Protein AF-A0A7H4PMD2-F1 (afdb_monomer)

Secondary structure (DSSP, 8-state):
-PPPP---HHHHHHHHHHHHHHHHTT-------S-HHHHTTSSEEEEEETTEEEEEEE-S---------PPP----TT--HHHHHHHHHHHHHHHHHH-HHHHHHHHHHHHHHHHHHHHHHHHHHHHHHHHHHHHHHT-TT---------SSPPPGGGS----HHHHHHHTTSTT------SSSSSS-------

Mean predicted aligned error: 18.06 Å

Radius of gyration: 48.96 Å; Cα contacts (8 Å, |Δi|>4): 52; chains: 1; bounding box: 88×55×132 Å

pLDDT: mean 75.94, std 18.26, range [35.25, 98.19]

Foldseek 3Di:
DDDDDPDDPVNVVVVLVVQVVCVVVQDDDDDDDPDPVSQLVDQWHFDDDPNDTPDIDGHDDPPPPPRPPPDDPPPVVPPPPVNVVVVVVVVVVVVLVVVVVVNVVVVVVVVVVVVVVVVVVCVVVVVVVVVVVVVVVVPPDPPDDDDDPDPDDDDPVCPCDDDPVVVVVVVVDPPDPDDDDDDPPDPDDDDDDD

Structure (mmCIF, N/CA/C/O backbone):
data_AF-A0A7H4PMD2-F1
#
_entry.id   AF-A0A7H4PMD2-F1
#
loop_
_atom_site.group_PDB
_atom_site.id
_atom_site.type_symbol
_atom_site.label_atom_id
_atom_site.label_alt_id
_atom_site.label_comp_id
_atom_site.label_asym_id
_atom_site.label_entity_id
_atom_site.label_seq_id
_atom_site.pdbx_PDB_ins_code
_atom_site.Cartn_x
_atom_site.Cartn_y
_atom_site.Cartn_z
_atom_site.occupancy
_atom_site.B_iso_or_equiv
_atom_site.auth_seq_id
_atom_site.auth_comp_id
_atom_site.auth_asym_id
_atom_site.auth_atom_id
_atom_site.pdbx_PDB_model_num
ATOM 1 N N . MET A 1 1 ? 27.202 9.406 -9.461 1.00 35.56 1 MET A N 1
ATOM 2 C CA . MET A 1 1 ? 27.760 8.088 -9.090 1.00 35.56 1 MET A CA 1
ATOM 3 C C . MET A 1 1 ? 26.698 7.042 -9.424 1.00 35.56 1 MET A C 1
ATOM 5 O O . MET A 1 1 ? 25.693 6.991 -8.730 1.00 35.56 1 MET A O 1
ATOM 9 N N . ASN A 1 2 ? 26.829 6.332 -10.547 1.00 35.25 2 ASN A N 1
ATOM 10 C CA . ASN A 1 2 ? 25.869 5.308 -10.997 1.00 35.25 2 ASN A CA 1
ATOM 11 C C . ASN A 1 2 ? 26.218 3.963 -10.316 1.00 35.25 2 ASN A C 1
ATOM 13 O O . ASN A 1 2 ? 27.412 3.732 -10.100 1.00 35.25 2 ASN A O 1
ATOM 17 N N . PRO A 1 3 ? 25.265 3.082 -9.954 1.00 41.28 3 PRO A N 1
ATOM 18 C CA . PRO A 1 3 ? 25.609 1.802 -9.349 1.00 41.28 3 PRO A CA 1
ATOM 19 C C . PRO A 1 3 ? 26.220 0.884 -10.428 1.00 41.28 3 PRO A C 1
ATOM 21 O O . PRO A 1 3 ? 25.643 0.765 -11.511 1.00 41.28 3 PRO A O 1
ATOM 24 N N . PRO A 1 4 ? 27.387 0.263 -10.181 1.00 44.56 4 PRO A N 1
ATOM 25 C CA . PRO A 1 4 ? 28.037 -0.604 -11.155 1.00 44.56 4 PRO A CA 1
ATOM 26 C C . PRO A 1 4 ? 27.200 -1.859 -11.425 1.00 44.56 4 PRO A C 1
ATOM 28 O O . PRO A 1 4 ? 26.502 -2.375 -10.548 1.00 44.56 4 PRO A O 1
ATOM 31 N N . GLY A 1 5 ? 27.279 -2.308 -12.679 1.00 52.84 5 GLY A N 1
ATOM 32 C CA . GLY A 1 5 ? 26.562 -3.442 -13.243 1.00 52.84 5 GLY A CA 1
ATOM 33 C C . GLY A 1 5 ? 26.613 -4.697 -12.373 1.00 52.84 5 GLY A C 1
ATOM 34 O O . GLY A 1 5 ? 27.660 -5.111 -11.885 1.00 52.84 5 GLY A O 1
ATOM 35 N N . ARG A 1 6 ? 25.435 -5.301 -12.194 1.00 53.94 6 ARG A N 1
ATOM 36 C CA . ARG A 1 6 ? 25.208 -6.533 -11.425 1.00 53.94 6 ARG A CA 1
ATOM 37 C C . ARG A 1 6 ? 25.043 -7.784 -12.294 1.00 53.94 6 ARG A C 1
ATOM 39 O O . ARG A 1 6 ? 24.651 -8.817 -11.764 1.00 53.94 6 ARG A O 1
ATOM 46 N N . LEU A 1 7 ? 25.305 -7.703 -13.596 1.00 58.31 7 LEU A N 1
ATOM 47 C CA . LEU A 1 7 ? 25.292 -8.869 -14.477 1.00 58.31 7 LEU A CA 1
ATOM 48 C C . LEU A 1 7 ? 26.723 -9.168 -14.917 1.00 58.31 7 LEU A C 1
ATOM 50 O O . LEU A 1 7 ? 27.376 -8.344 -15.551 1.00 58.31 7 LEU A O 1
ATOM 54 N N . ASP A 1 8 ? 27.209 -10.341 -14.532 1.00 69.44 8 ASP A N 1
ATOM 55 C CA . ASP A 1 8 ? 28.406 -10.955 -15.086 1.00 69.44 8 ASP A CA 1
ATOM 56 C C . ASP A 1 8 ? 28.188 -11.281 -16.574 1.00 69.44 8 ASP A C 1
ATOM 58 O O . ASP A 1 8 ? 27.066 -11.522 -17.024 1.00 69.44 8 ASP A O 1
ATOM 62 N N . SER A 1 9 ? 29.265 -11.292 -17.365 1.00 73.06 9 SER A N 1
ATOM 63 C CA . SER A 1 9 ? 29.198 -11.469 -18.826 1.00 73.06 9 SER A CA 1
ATOM 64 C C . SER A 1 9 ? 28.620 -12.821 -19.267 1.00 73.06 9 SER A C 1
ATOM 66 O O . SER A 1 9 ? 28.254 -12.980 -20.433 1.00 73.06 9 SER A O 1
ATOM 68 N N . VAL A 1 10 ? 28.534 -13.793 -18.354 1.00 75.62 10 VAL A N 1
ATOM 69 C CA . VAL A 1 10 ? 27.897 -15.097 -18.574 1.00 75.62 10 VAL A CA 1
ATOM 70 C C . VAL A 1 10 ? 26.384 -14.990 -18.376 1.00 75.62 10 VAL A C 1
ATOM 72 O O . VAL A 1 10 ? 25.640 -15.330 -19.296 1.00 75.62 10 VAL A O 1
ATOM 75 N N . SER A 1 11 ? 25.914 -14.436 -17.252 1.00 79.44 11 SER A N 1
ATOM 76 C CA . SER A 1 11 ? 24.476 -14.180 -17.054 1.00 79.44 11 SER A CA 1
ATOM 77 C C . SER A 1 11 ? 23.902 -13.189 -18.073 1.00 79.44 11 SER A C 1
ATOM 79 O O . SER A 1 11 ? 22.747 -13.325 -18.474 1.00 79.44 11 SER A O 1
ATOM 81 N N . GLY A 1 12 ? 24.700 -12.218 -18.534 1.00 82.56 12 GLY A N 1
ATOM 82 C CA . GLY A 1 12 ? 24.303 -11.273 -19.583 1.00 82.56 12 GLY A CA 1
ATOM 83 C C . GLY A 1 12 ? 24.026 -11.949 -20.929 1.00 82.56 12 GLY A C 1
ATOM 84 O O . GLY A 1 12 ? 23.026 -11.638 -21.571 1.00 82.56 12 GLY A O 1
ATOM 85 N N . ARG A 1 13 ? 24.854 -12.927 -21.324 1.00 84.56 13 ARG A N 1
ATOM 86 C CA . ARG A 1 13 ? 24.631 -13.726 -22.542 1.00 84.56 13 ARG A CA 1
ATOM 87 C C . ARG A 1 13 ? 23.363 -14.568 -22.443 1.00 84.56 13 ARG A C 1
ATOM 89 O O . ARG A 1 13 ? 22.523 -14.488 -23.328 1.00 84.56 13 ARG A O 1
ATOM 96 N N . ALA A 1 14 ? 23.174 -15.270 -21.324 1.00 85.94 14 ALA A N 1
ATOM 97 C CA . ALA A 1 14 ? 21.967 -16.067 -21.101 1.00 85.94 14 ALA A CA 1
ATOM 98 C C . ALA A 1 14 ? 20.683 -15.214 -21.139 1.00 85.94 14 ALA A C 1
ATOM 100 O O . ALA A 1 14 ? 19.660 -15.649 -21.663 1.00 85.94 14 ALA A O 1
ATOM 101 N N . LEU A 1 15 ? 20.731 -13.982 -20.615 1.00 88.69 15 LEU A N 1
ATOM 102 C CA . LEU A 1 15 ? 19.622 -13.036 -20.728 1.00 88.69 15 LEU A CA 1
ATOM 103 C C . LEU A 1 15 ? 19.360 -12.647 -22.190 1.00 88.69 15 LEU A C 1
ATOM 105 O O . LEU A 1 15 ? 18.206 -12.662 -22.614 1.00 88.69 15 LEU A O 1
ATOM 109 N N . MET A 1 16 ? 20.404 -12.317 -22.957 1.00 89.94 16 MET A N 1
ATOM 110 C CA . MET A 1 16 ? 20.259 -11.955 -24.372 1.00 89.94 16 MET A CA 1
ATOM 111 C C . MET A 1 16 ? 19.672 -13.098 -25.203 1.00 89.94 16 MET A C 1
ATOM 113 O O . MET A 1 16 ? 18.786 -12.844 -26.018 1.00 89.94 16 MET A O 1
ATOM 117 N N . ASP A 1 17 ? 20.063 -14.346 -24.936 1.00 90.88 17 ASP A N 1
ATOM 118 C CA . ASP A 1 17 ? 19.495 -15.526 -25.599 1.00 90.88 17 ASP A CA 1
ATOM 119 C C . ASP A 1 17 ? 17.977 -15.632 -25.365 1.00 90.88 17 ASP A C 1
ATOM 121 O O . ASP A 1 17 ? 17.202 -15.816 -26.307 1.00 90.88 17 ASP A O 1
ATOM 125 N N . VAL A 1 18 ? 17.525 -15.435 -24.120 1.00 91.88 18 VAL A N 1
ATOM 126 C CA . VAL A 1 18 ? 16.091 -15.433 -23.776 1.00 91.88 18 VAL A CA 1
ATOM 127 C C . VAL A 1 18 ? 15.352 -14.286 -24.473 1.00 91.88 18 VAL A C 1
ATOM 129 O O . VAL A 1 18 ? 14.237 -14.476 -24.959 1.00 91.88 18 VAL A O 1
ATOM 132 N N . LEU A 1 19 ? 15.954 -13.097 -24.551 1.00 91.88 19 LEU A N 1
ATOM 133 C CA . LEU A 1 19 ? 15.341 -11.937 -25.206 1.00 91.88 19 LEU A CA 1
ATOM 134 C C . LEU A 1 19 ? 15.236 -12.120 -26.726 1.00 91.88 19 LEU A C 1
ATOM 136 O O . LEU A 1 19 ? 14.219 -11.741 -27.314 1.00 91.88 19 LEU A O 1
ATOM 140 N N . HIS A 1 20 ? 16.237 -12.739 -27.353 1.00 90.56 20 HIS A N 1
ATOM 141 C CA . HIS A 1 20 ? 16.176 -13.119 -28.762 1.00 90.56 20 HIS A CA 1
ATOM 142 C C . HIS A 1 20 ? 15.090 -14.161 -29.023 1.00 90.56 20 HIS A C 1
ATOM 144 O O . HIS A 1 20 ? 14.341 -14.011 -29.990 1.00 90.56 20 HIS A O 1
ATOM 150 N N . GLN A 1 21 ? 14.946 -15.156 -28.141 1.00 89.69 21 GLN A N 1
ATOM 151 C CA . GLN A 1 21 ?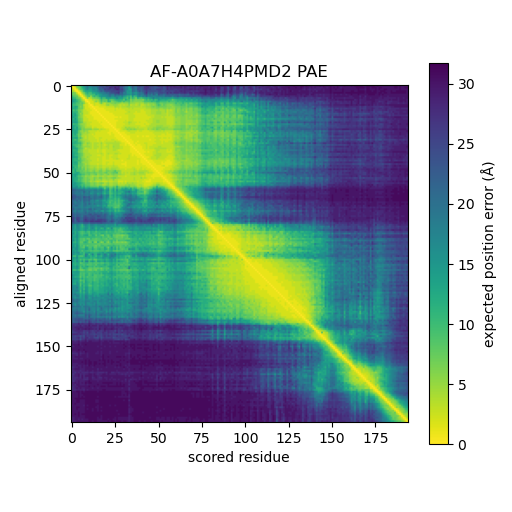 13.873 -16.143 -28.246 1.00 89.69 21 GLN A CA 1
ATOM 152 C C . GLN A 1 21 ? 12.491 -15.488 -28.124 1.00 89.69 21 GLN A C 1
ATOM 154 O O . GLN A 1 21 ? 11.644 -15.700 -28.988 1.00 89.69 21 GLN A O 1
ATOM 159 N N . LEU A 1 22 ? 12.275 -14.620 -27.126 1.00 89.44 22 LEU A N 1
ATOM 160 C CA . LEU A 1 22 ? 11.008 -13.889 -26.990 1.00 89.44 22 LEU A CA 1
ATOM 161 C C . LEU A 1 22 ? 10.688 -13.058 -28.238 1.00 89.44 22 LEU A C 1
ATOM 163 O O . LEU A 1 22 ? 9.535 -12.996 -28.668 1.00 89.44 22 LEU A O 1
ATOM 167 N N . ASN A 1 23 ? 11.697 -12.402 -28.815 1.00 88.31 23 ASN A N 1
ATOM 168 C CA . ASN A 1 23 ? 11.505 -11.629 -30.033 1.00 88.31 23 ASN A CA 1
ATOM 169 C C . ASN A 1 23 ? 11.147 -12.517 -31.234 1.00 88.31 23 ASN A C 1
ATOM 171 O O . ASN A 1 23 ? 10.261 -12.151 -32.008 1.00 88.31 23 ASN A O 1
ATOM 175 N N . ALA A 1 24 ? 11.781 -13.686 -31.356 1.00 85.94 24 ALA A N 1
ATOM 176 C CA . ALA A 1 24 ? 11.462 -14.680 -32.378 1.00 85.94 24 ALA A CA 1
ATOM 177 C C . ALA A 1 24 ? 10.036 -15.243 -32.226 1.00 85.94 24 ALA A C 1
ATOM 179 O O . ALA A 1 24 ? 9.364 -15.475 -33.232 1.00 85.94 24 ALA A O 1
ATOM 180 N N . ASP A 1 25 ? 9.547 -15.365 -30.989 1.00 85.88 25 ASP A N 1
ATOM 181 C CA . ASP A 1 25 ? 8.178 -15.789 -30.663 1.00 85.88 25 ASP A CA 1
ATOM 182 C C . ASP A 1 25 ? 7.123 -14.686 -30.926 1.00 85.88 25 ASP A C 1
ATOM 184 O O . ASP A 1 25 ? 5.924 -14.899 -30.740 1.00 85.88 25 ASP A O 1
ATOM 188 N N . GLY A 1 26 ? 7.546 -13.505 -31.395 1.00 82.06 26 GLY A N 1
ATOM 189 C CA . GLY A 1 26 ? 6.664 -12.403 -31.789 1.00 82.06 26 GLY A CA 1
ATOM 190 C C . GLY A 1 26 ? 6.427 -11.346 -30.707 1.00 82.06 26 GLY A C 1
ATOM 191 O O . GLY A 1 26 ? 5.589 -10.461 -30.900 1.00 82.06 26 GLY A O 1
ATOM 192 N N . HIS A 1 27 ? 7.156 -11.385 -29.586 1.00 84.38 27 HIS A N 1
ATOM 193 C CA . HIS A 1 27 ? 7.112 -10.317 -28.589 1.00 84.38 27 HIS A CA 1
ATOM 194 C C . HIS A 1 27 ? 7.966 -9.112 -29.013 1.00 84.38 27 HIS A C 1
ATOM 196 O O . HIS A 1 27 ? 9.107 -9.233 -29.468 1.00 84.38 27 HIS A O 1
ATOM 202 N N . THR A 1 28 ? 7.440 -7.907 -28.799 1.00 88.19 28 THR A N 1
ATOM 203 C CA . THR A 1 28 ? 8.225 -6.677 -28.948 1.00 88.19 28 THR A CA 1
ATOM 204 C C . THR A 1 28 ? 9.097 -6.487 -27.715 1.00 88.19 28 THR A C 1
ATOM 206 O O . THR A 1 28 ? 8.587 -6.256 -26.620 1.00 88.19 28 THR A O 1
ATOM 209 N N . VAL A 1 29 ? 10.413 -6.550 -27.898 1.00 90.62 29 VAL A N 1
ATOM 210 C CA . VAL A 1 29 ? 11.399 -6.338 -26.835 1.00 90.62 29 VAL A CA 1
ATOM 211 C C . VAL A 1 29 ? 12.064 -4.980 -27.045 1.00 90.62 29 VAL A C 1
ATOM 213 O O . VAL A 1 29 ? 12.559 -4.688 -28.132 1.00 90.62 29 VAL A O 1
ATOM 216 N N . ILE A 1 30 ? 12.071 -4.141 -26.008 1.00 93.12 30 ILE A N 1
ATOM 217 C CA . ILE A 1 30 ? 12.779 -2.856 -25.989 1.00 93.12 30 ILE A CA 1
ATOM 218 C C . ILE A 1 30 ? 13.770 -2.907 -24.832 1.00 93.12 30 ILE A C 1
ATOM 220 O O . ILE A 1 30 ? 13.378 -3.133 -23.689 1.00 93.12 30 ILE A O 1
ATOM 224 N N . ILE A 1 31 ? 15.048 -2.701 -25.134 1.00 91.62 31 ILE A N 1
ATOM 225 C CA . ILE A 1 31 ? 16.136 -2.752 -24.158 1.00 91.62 31 ILE A CA 1
ATOM 226 C C . ILE A 1 31 ? 16.771 -1.368 -24.104 1.00 91.62 31 ILE A C 1
ATOM 228 O O . ILE A 1 31 ? 17.155 -0.819 -25.134 1.00 91.62 31 ILE A O 1
ATOM 232 N N . VAL A 1 32 ? 16.892 -0.810 -22.901 1.00 92.31 32 VAL A N 1
ATOM 233 C CA . VAL A 1 32 ? 17.663 0.413 -22.663 1.00 92.31 32 VAL A CA 1
ATOM 234 C C . VAL A 1 32 ? 19.023 -0.005 -22.133 1.00 92.31 32 VAL A C 1
ATOM 236 O O . VAL A 1 32 ? 19.121 -0.588 -21.054 1.00 92.31 32 VAL A O 1
ATOM 239 N N . THR A 1 33 ? 20.072 0.275 -22.897 1.00 89.56 33 THR A N 1
ATOM 240 C CA . THR A 1 33 ? 21.447 -0.039 -22.515 1.00 89.56 33 THR A CA 1
ATOM 241 C C . THR A 1 33 ? 22.369 1.126 -22.842 1.00 89.56 33 THR A C 1
ATOM 243 O O . THR A 1 33 ? 22.124 1.881 -23.780 1.00 89.56 33 THR A O 1
ATOM 246 N N . HIS A 1 34 ? 23.427 1.266 -22.048 1.00 90.12 34 HIS A N 1
ATOM 247 C CA . HIS A 1 34 ? 24.554 2.150 -22.343 1.00 90.12 34 HIS A CA 1
ATOM 248 C C . HIS A 1 34 ? 25.742 1.379 -22.947 1.00 90.12 34 HIS A C 1
ATOM 250 O O . HIS A 1 34 ? 26.739 1.989 -23.324 1.00 90.12 34 HIS A O 1
ATOM 256 N N . ASP A 1 35 ? 25.645 0.048 -23.035 1.00 88.31 35 ASP A N 1
ATOM 257 C CA . ASP A 1 35 ? 26.663 -0.823 -23.614 1.00 88.31 35 ASP A CA 1
ATOM 258 C C . ASP A 1 35 ? 26.440 -0.985 -25.124 1.00 88.31 35 ASP A C 1
ATOM 260 O O . ASP A 1 35 ? 25.381 -1.440 -25.575 1.00 88.31 35 ASP A O 1
ATOM 264 N N . ARG A 1 36 ? 27.462 -0.622 -25.905 1.00 86.62 36 ARG A N 1
ATOM 265 C CA . ARG A 1 36 ? 27.437 -0.720 -27.366 1.00 86.62 36 ARG A CA 1
ATOM 266 C C . ARG A 1 36 ? 27.416 -2.170 -27.848 1.00 86.62 36 ARG A C 1
ATOM 268 O O . ARG A 1 36 ? 26.760 -2.427 -28.854 1.00 86.62 36 ARG A O 1
ATOM 275 N N . GLU A 1 37 ? 28.066 -3.105 -27.154 1.00 86.62 37 GLU A N 1
ATOM 276 C CA . GLU A 1 37 ? 28.108 -4.520 -27.562 1.00 86.62 37 GLU A CA 1
ATOM 277 C C . GLU A 1 37 ? 26.728 -5.179 -27.454 1.00 86.62 37 GLU A C 1
ATOM 279 O O . GLU A 1 37 ? 26.335 -5.981 -28.303 1.00 86.62 37 GLU A O 1
ATOM 284 N N . VAL A 1 38 ? 25.952 -4.796 -26.437 1.00 87.25 38 VAL A N 1
ATOM 285 C CA . VAL A 1 38 ? 24.560 -5.239 -26.271 1.00 87.25 38 VAL A CA 1
ATOM 286 C C . VAL A 1 38 ? 23.656 -4.581 -27.312 1.00 87.25 38 VAL A C 1
ATOM 288 O O . VAL A 1 38 ? 22.830 -5.253 -27.926 1.00 87.25 38 VAL A O 1
ATOM 291 N N . ALA 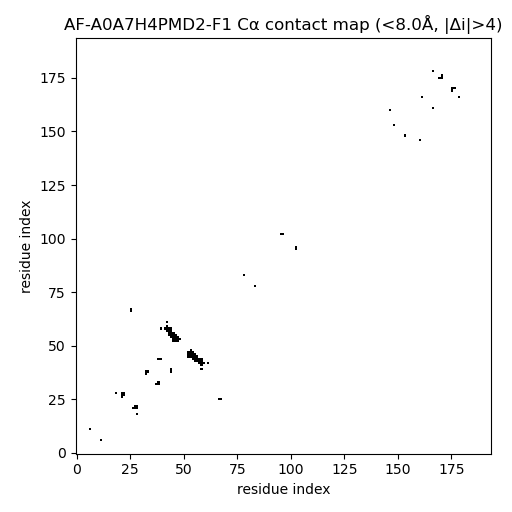A 1 39 ? 23.821 -3.275 -27.550 1.00 89.50 39 ALA A N 1
ATOM 292 C CA . ALA A 1 39 ? 23.014 -2.550 -28.531 1.00 89.50 39 ALA A CA 1
ATOM 293 C C . ALA A 1 39 ? 23.181 -3.114 -29.952 1.00 89.50 39 ALA A C 1
ATOM 295 O O . ALA A 1 39 ? 22.200 -3.228 -30.684 1.00 89.50 39 ALA A O 1
ATOM 296 N N . GLN A 1 40 ? 24.398 -3.516 -30.326 1.00 89.19 40 GLN A N 1
ATOM 297 C CA . GLN A 1 40 ? 24.706 -4.075 -31.647 1.00 89.19 40 GLN A CA 1
ATOM 298 C C . GLN A 1 40 ? 24.016 -5.413 -31.941 1.00 89.19 40 GLN A C 1
ATOM 300 O O . GLN A 1 40 ? 23.856 -5.766 -33.106 1.00 89.19 40 GLN A O 1
ATOM 305 N N . GLN A 1 41 ? 23.579 -6.145 -30.915 1.00 88.25 41 GLN A N 1
ATOM 306 C CA . GLN A 1 41 ? 22.820 -7.387 -31.089 1.00 88.25 41 GLN A CA 1
ATOM 307 C C . GLN A 1 41 ? 21.346 -7.124 -31.453 1.00 88.25 41 GLN A C 1
ATOM 309 O O . GLN A 1 41 ? 20.655 -8.022 -31.931 1.00 88.25 41 GLN A O 1
ATOM 314 N N . ALA A 1 42 ? 20.836 -5.904 -31.248 1.00 90.25 42 ALA A N 1
ATOM 315 C CA . ALA A 1 42 ? 19.443 -5.562 -31.516 1.00 90.25 42 ALA A CA 1
ATOM 316 C C . ALA A 1 42 ? 19.177 -5.265 -33.002 1.00 90.25 42 ALA A C 1
ATOM 318 O O . ALA A 1 42 ? 19.993 -4.676 -33.705 1.00 90.25 42 ALA A O 1
ATOM 319 N N . GLN A 1 43 ? 17.959 -5.571 -33.462 1.00 89.75 43 GLN A N 1
ATOM 320 C CA . GLN A 1 43 ? 17.541 -5.300 -34.845 1.00 89.75 43 GLN A CA 1
ATOM 321 C C . GLN A 1 43 ? 17.294 -3.808 -35.143 1.00 89.75 43 GLN A C 1
ATOM 323 O O . GLN A 1 43 ? 17.165 -3.399 -36.297 1.00 89.75 43 GLN A O 1
ATOM 328 N N . ARG A 1 44 ? 17.163 -2.969 -34.111 1.00 91.56 44 ARG A N 1
ATOM 329 C CA . ARG A 1 44 ? 17.013 -1.513 -34.228 1.00 91.56 44 ARG A CA 1
ATOM 330 C C . ARG A 1 44 ? 17.660 -0.844 -33.028 1.00 91.56 44 ARG A C 1
ATOM 332 O O . ARG A 1 44 ? 17.393 -1.233 -31.896 1.00 91.56 44 ARG A O 1
ATOM 339 N N . ILE A 1 45 ? 18.465 0.174 -33.292 1.00 94.31 45 ILE A N 1
ATOM 340 C CA . ILE A 1 45 ? 19.188 0.965 -32.306 1.00 94.31 45 ILE A CA 1
ATOM 341 C C . ILE A 1 45 ? 18.704 2.403 -32.436 1.00 94.31 45 ILE A C 1
ATOM 343 O O . ILE A 1 45 ? 18.873 3.029 -33.482 1.00 94.31 45 ILE A O 1
ATOM 347 N N . VAL A 1 46 ? 18.100 2.905 -31.362 1.00 94.25 46 VAL A N 1
ATOM 348 C CA . VAL A 1 46 ? 17.670 4.298 -31.236 1.00 94.25 46 VAL A CA 1
ATOM 349 C C . VAL A 1 46 ? 18.566 4.960 -30.199 1.00 94.25 46 VAL A C 1
ATOM 351 O O . VAL A 1 46 ? 18.588 4.537 -29.044 1.00 94.25 46 VAL A O 1
ATOM 354 N N . GLU A 1 47 ? 19.317 5.974 -30.612 1.00 94.19 47 GLU A N 1
ATOM 355 C CA . GLU A 1 47 ? 20.188 6.755 -29.740 1.00 94.19 47 GLU A CA 1
ATOM 356 C C . GLU A 1 47 ? 19.456 8.019 -29.292 1.00 94.19 47 GLU A C 1
ATOM 358 O O . GLU A 1 47 ? 18.862 8.738 -30.101 1.00 94.19 47 GLU A O 1
ATOM 363 N N . ILE A 1 48 ? 19.485 8.278 -27.986 1.00 93.88 48 ILE A N 1
ATOM 364 C CA . ILE A 1 48 ? 18.793 9.401 -27.357 1.00 93.88 48 ILE A CA 1
ATOM 365 C C . ILE A 1 48 ? 19.824 10.239 -26.602 1.00 93.88 48 ILE A C 1
ATOM 367 O O . ILE A 1 48 ? 20.552 9.704 -25.767 1.00 93.88 48 ILE A O 1
ATOM 371 N N . SER A 1 49 ? 19.844 11.548 -26.860 1.00 93.62 49 SER A N 1
ATOM 372 C CA . SER A 1 49 ? 20.642 12.539 -26.126 1.00 93.62 49 SER A CA 1
ATOM 373 C C . SER A 1 49 ? 19.773 13.740 -25.782 1.00 93.62 49 SER A C 1
ATOM 375 O O . SER A 1 49 ? 18.981 14.185 -26.609 1.00 93.62 49 SER A O 1
ATOM 377 N N . ASP A 1 50 ? 19.890 14.251 -24.556 1.00 94.19 50 ASP A N 1
ATOM 378 C CA . ASP A 1 50 ? 19.177 15.452 -24.088 1.00 94.19 50 ASP A CA 1
ATOM 379 C C . ASP A 1 50 ? 17.652 15.419 -24.324 1.00 94.19 50 ASP A C 1
ATOM 381 O O . ASP A 1 50 ? 17.014 16.422 -24.640 1.00 94.19 50 ASP A O 1
ATOM 385 N N . GLY A 1 51 ? 17.052 14.230 -24.188 1.00 93.38 51 GLY A N 1
ATOM 386 C CA . GLY A 1 51 ? 15.618 14.012 -24.406 1.00 93.38 51 GLY A CA 1
ATOM 387 C C . GLY A 1 51 ? 15.186 13.999 -25.877 1.00 93.38 51 GLY A C 1
ATOM 388 O O . GLY A 1 51 ? 13.992 13.881 -26.148 1.00 93.38 51 GLY A O 1
ATOM 389 N N . GLN A 1 52 ? 16.126 14.086 -26.821 1.00 94.50 52 GLN A N 1
ATOM 390 C CA . GLN A 1 52 ? 15.876 14.011 -28.259 1.00 94.50 52 GLN A CA 1
ATOM 391 C C . GLN A 1 52 ? 16.462 12.728 -28.853 1.00 94.50 52 GLN A C 1
ATOM 393 O O . GLN A 1 52 ? 17.511 12.244 -28.429 1.00 94.50 52 GLN A O 1
ATOM 398 N N . VAL A 1 53 ? 15.783 12.172 -29.856 1.00 95.50 53 VAL A N 1
ATOM 399 C CA . VAL A 1 53 ? 16.321 11.060 -30.648 1.00 95.50 53 VAL A CA 1
ATOM 400 C C . VAL A 1 53 ? 17.353 11.632 -31.611 1.00 95.50 53 VAL A C 1
ATOM 402 O O . VAL A 1 53 ? 17.001 12.400 -32.505 1.00 95.50 53 VAL A O 1
ATOM 405 N N . VAL A 1 54 ? 18.617 11.267 -31.418 1.00 96.38 54 VAL A N 1
ATOM 406 C CA . VAL A 1 54 ? 19.737 11.753 -32.238 1.00 96.38 54 VAL A CA 1
ATOM 407 C C . VAL A 1 54 ? 20.081 10.798 -33.377 1.00 96.38 54 VAL A C 1
ATOM 409 O O . VAL A 1 54 ? 20.554 11.243 -34.419 1.00 96.38 54 VAL A O 1
ATOM 412 N N . ALA A 1 55 ? 19.802 9.501 -33.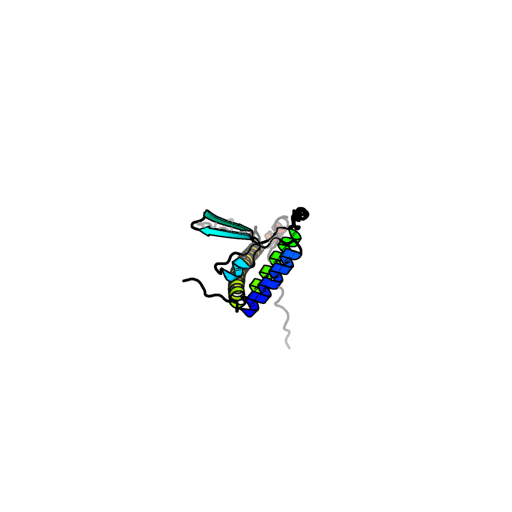220 1.00 93.19 55 ALA A N 1
ATOM 413 C CA . ALA A 1 55 ? 19.966 8.515 -34.282 1.00 93.19 55 ALA A CA 1
ATOM 414 C C . ALA A 1 55 ? 18.924 7.397 -34.173 1.00 93.19 55 ALA A C 1
ATOM 416 O O . ALA A 1 55 ? 18.498 7.021 -33.084 1.00 93.19 55 ALA A O 1
ATOM 417 N N . ASP A 1 56 ? 18.537 6.837 -35.315 1.00 93.81 56 ASP A N 1
ATOM 418 C CA . ASP A 1 56 ? 17.651 5.680 -35.409 1.00 93.81 56 ASP A CA 1
ATOM 419 C C . ASP A 1 56 ? 18.117 4.810 -36.576 1.00 93.81 56 ASP A C 1
ATOM 421 O O . ASP A 1 56 ? 18.061 5.216 -37.737 1.00 93.81 56 ASP A O 1
ATOM 425 N N . SER A 1 57 ? 18.649 3.634 -36.258 1.00 91.25 57 SER A N 1
ATOM 426 C CA . SER A 1 57 ? 19.267 2.726 -37.221 1.00 91.25 57 SER A CA 1
ATOM 427 C C . SER A 1 57 ? 18.689 1.324 -37.077 1.00 91.25 57 SER A C 1
ATOM 429 O O . SER A 1 57 ? 18.563 0.796 -35.976 1.00 91.25 57 SER A O 1
ATOM 431 N N . THR A 1 58 ? 18.325 0.690 -38.188 1.00 87.56 58 THR A N 1
ATOM 432 C CA . THR A 1 58 ? 17.866 -0.706 -38.207 1.00 87.56 58 THR A CA 1
ATOM 433 C C . THR A 1 58 ? 18.991 -1.615 -38.678 1.00 87.56 58 THR A C 1
ATOM 435 O O . THR A 1 58 ? 19.548 -1.394 -39.751 1.00 87.56 58 THR A O 1
ATOM 438 N N . HIS A 1 59 ? 19.289 -2.651 -37.903 1.00 79.31 59 HIS A N 1
ATOM 439 C CA . HIS A 1 59 ? 20.286 -3.668 -38.207 1.00 79.31 59 HIS A CA 1
ATOM 440 C C . HIS A 1 59 ? 19.567 -4.981 -38.558 1.00 79.31 59 HIS A C 1
ATOM 442 O O . HIS A 1 59 ? 18.949 -5.613 -37.709 1.00 79.31 59 HIS A O 1
ATOM 448 N N . GLY A 1 60 ? 19.624 -5.385 -39.831 1.00 70.38 60 GLY A N 1
ATOM 449 C CA . GLY A 1 60 ? 19.012 -6.623 -40.334 1.00 70.38 60 GLY A CA 1
ATOM 450 C C . GLY A 1 60 ? 17.747 -6.417 -41.176 1.00 70.38 60 GLY A C 1
ATOM 451 O O . GLY A 1 60 ? 17.044 -5.411 -41.069 1.00 70.38 60 GLY A O 1
ATOM 452 N N . ALA A 1 61 ? 17.467 -7.384 -42.054 1.00 60.50 61 ALA A N 1
ATOM 453 C CA . ALA A 1 61 ? 16.264 -7.399 -42.876 1.00 60.50 61 ALA A CA 1
ATOM 454 C C . ALA A 1 61 ? 15.053 -7.699 -41.984 1.00 60.50 61 ALA A C 1
ATOM 456 O O . ALA A 1 61 ? 14.862 -8.832 -41.546 1.00 60.50 61 ALA A O 1
ATOM 457 N N . ARG A 1 62 ? 14.243 -6.678 -41.688 1.00 64.19 62 ARG A N 1
ATOM 458 C CA . ARG A 1 62 ? 12.944 -6.879 -41.042 1.00 64.19 62 ARG A CA 1
ATOM 459 C C . ARG A 1 62 ? 12.103 -7.782 -41.929 1.00 64.19 62 ARG A C 1
ATOM 461 O O . ARG A 1 62 ? 11.706 -7.382 -43.021 1.00 64.19 62 ARG A O 1
ATOM 468 N N . ASP A 1 63 ? 11.823 -8.981 -41.442 1.00 64.19 63 ASP A N 1
ATOM 469 C CA . ASP A 1 63 ? 10.826 -9.831 -42.060 1.00 64.19 63 ASP A CA 1
ATOM 470 C C . ASP A 1 63 ? 9.473 -9.137 -41.882 1.00 64.19 63 ASP A C 1
ATOM 472 O O . ASP A 1 63 ? 8.963 -9.008 -40.769 1.00 64.19 63 ASP A O 1
ATOM 476 N N . ASN A 1 64 ? 8.913 -8.614 -42.972 1.00 58.06 64 ASN A N 1
ATOM 477 C CA . ASN A 1 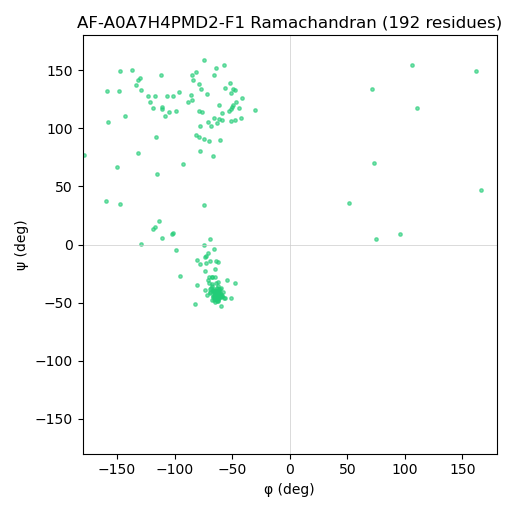64 ? 7.642 -7.889 -42.980 1.00 58.06 64 ASN A CA 1
ATOM 478 C C . ASN A 1 64 ? 6.452 -8.860 -42.828 1.00 58.06 64 ASN A C 1
ATOM 480 O O . ASN A 1 64 ? 5.390 -8.663 -43.422 1.00 58.06 64 ASN A O 1
ATOM 484 N N . ARG A 1 65 ? 6.635 -9.946 -42.062 1.00 62.69 65 ARG A N 1
ATOM 485 C CA . ARG A 1 65 ? 5.558 -10.800 -41.572 1.00 62.69 65 ARG A CA 1
ATOM 486 C C . ARG A 1 65 ? 4.659 -9.893 -40.750 1.00 62.69 65 ARG A C 1
ATOM 488 O O . ARG A 1 65 ? 5.059 -9.425 -39.688 1.00 62.69 65 ARG A O 1
ATOM 495 N N . GLY A 1 66 ? 3.485 -9.579 -41.302 1.00 58.91 66 GLY A N 1
ATOM 496 C CA . GLY A 1 66 ? 2.518 -8.676 -40.692 1.00 58.91 66 GLY A CA 1
ATOM 497 C C . GLY A 1 66 ? 2.387 -8.991 -39.210 1.00 58.91 66 GLY A C 1
ATOM 498 O O . GLY A 1 66 ? 2.033 -10.113 -38.855 1.00 58.91 66 GLY A O 1
ATOM 499 N N . ILE A 1 67 ? 2.748 -8.017 -38.369 1.00 66.44 67 ILE A N 1
ATOM 500 C CA . ILE A 1 67 ? 2.750 -8.164 -36.915 1.00 66.44 67 ILE A CA 1
ATOM 501 C C . ILE A 1 67 ? 1.372 -8.708 -36.532 1.00 66.44 67 ILE A C 1
ATOM 503 O O . ILE A 1 67 ? 0.377 -8.019 -36.805 1.00 66.44 67 ILE A O 1
ATOM 507 N N . PRO A 1 68 ? 1.279 -9.927 -35.962 1.00 66.56 68 PRO A N 1
ATOM 508 C CA . PRO A 1 68 ? 0.016 -10.446 -35.477 1.00 66.56 68 PRO A CA 1
ATOM 509 C C . PRO A 1 68 ? -0.556 -9.387 -34.545 1.00 66.56 68 PRO A C 1
ATOM 511 O O . PRO A 1 68 ? 0.066 -9.037 -33.541 1.00 66.56 68 PRO A O 1
ATOM 514 N N . ARG A 1 69 ? -1.694 -8.792 -34.919 1.00 69.94 69 ARG A N 1
ATOM 515 C CA . ARG A 1 69 ? -2.367 -7.842 -34.038 1.00 69.94 69 ARG A CA 1
ATOM 516 C C . ARG A 1 69 ? -2.721 -8.638 -32.798 1.00 69.94 69 ARG A C 1
ATOM 518 O O . ARG A 1 69 ? -3.578 -9.518 -32.870 1.00 69.94 69 ARG A O 1
ATOM 525 N N . LEU A 1 70 ? -2.009 -8.371 -31.704 1.00 72.00 70 LEU A N 1
ATOM 526 C CA . LEU A 1 70 ? -2.317 -8.971 -30.419 1.00 72.00 70 LEU A CA 1
ATOM 527 C C . LEU A 1 70 ? -3.820 -8.774 -30.187 1.00 72.00 70 LEU A C 1
ATOM 529 O O . LEU A 1 70 ? -4.324 -7.675 -30.463 1.00 72.00 70 LEU A O 1
ATOM 533 N N . PRO A 1 71 ? -4.551 -9.818 -29.754 1.00 72.12 71 PRO A N 1
ATOM 534 C CA . PRO A 1 71 ? -5.944 -9.647 -29.381 1.00 72.12 71 PRO A CA 1
ATOM 535 C C . PRO A 1 71 ? -6.000 -8.472 -28.410 1.00 72.12 71 PRO A C 1
ATOM 537 O O . PRO A 1 71 ? -5.172 -8.394 -27.499 1.00 72.12 71 PRO A O 1
ATOM 540 N N . ALA A 1 72 ? -6.909 -7.524 -28.666 1.00 74.88 72 ALA A N 1
ATOM 541 C CA . ALA A 1 72 ? -7.080 -6.362 -27.807 1.00 74.88 72 ALA A CA 1
ATOM 542 C C . ALA A 1 72 ? -7.110 -6.866 -26.368 1.00 74.88 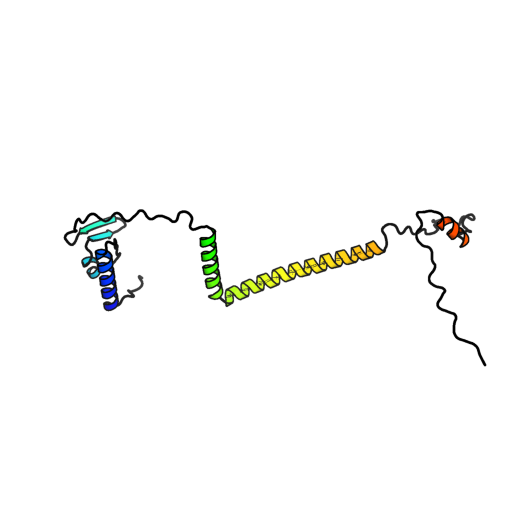72 ALA A C 1
ATOM 544 O O . ALA A 1 72 ? -7.894 -7.774 -26.075 1.00 74.88 72 ALA A O 1
ATOM 545 N N . VAL A 1 73 ? -6.199 -6.356 -25.529 1.00 70.75 73 VAL A N 1
ATOM 546 C CA . VAL A 1 73 ? -6.132 -6.722 -24.116 1.00 70.75 73 VAL A CA 1
ATOM 547 C C . VAL A 1 73 ? -7.541 -6.528 -23.587 1.00 70.75 73 VAL A C 1
ATOM 549 O O . VAL A 1 73 ? -8.023 -5.400 -23.484 1.00 70.75 73 VAL A O 1
ATOM 552 N N . GLN A 1 74 ? -8.235 -7.642 -23.356 1.00 67.81 74 GLN A N 1
ATOM 553 C CA . GLN A 1 74 ? -9.492 -7.638 -22.642 1.00 67.81 74 GLN A CA 1
ATOM 554 C C . GLN A 1 74 ? -9.072 -7.309 -21.231 1.00 67.81 74 GLN A C 1
ATOM 556 O O . GLN A 1 74 ? -8.690 -8.180 -20.449 1.00 67.81 74 GLN A O 1
ATOM 561 N N . ASP A 1 75 ? -9.036 -6.010 -20.954 1.00 62.75 75 ASP A N 1
ATOM 562 C CA . ASP A 1 75 ? -9.053 -5.534 -19.598 1.00 62.75 75 ASP A CA 1
ATOM 563 C C . ASP A 1 75 ? -10.230 -6.275 -18.981 1.00 62.75 75 ASP A C 1
ATOM 565 O O . ASP A 1 75 ? -11.349 -6.218 -19.508 1.00 62.75 75 ASP A O 1
ATOM 569 N N . ASN A 1 76 ? -9.963 -7.084 -17.957 1.00 63.22 76 ASN A N 1
ATOM 570 C CA . ASN A 1 76 ? -11.020 -7.690 -17.170 1.00 63.22 76 ASN A CA 1
ATOM 571 C C . ASN A 1 76 ? -11.678 -6.509 -16.456 1.00 63.22 76 ASN A C 1
ATOM 573 O O . ASN A 1 76 ? -11.374 -6.213 -15.302 1.00 63.22 76 ASN A O 1
ATOM 577 N N . GLY A 1 77 ? -12.482 -5.753 -17.203 1.00 59.44 77 GLY A N 1
ATOM 578 C CA . GLY A 1 77 ? -13.100 -4.511 -16.814 1.00 59.44 77 GLY A CA 1
ATOM 579 C C . GLY A 1 77 ? -14.015 -4.876 -15.678 1.00 59.44 77 GLY A C 1
ATOM 580 O O . GLY A 1 77 ? -15.050 -5.506 -15.888 1.00 59.44 77 GLY A O 1
ATOM 581 N N . ARG A 1 78 ? -13.578 -4.523 -14.468 1.00 56.69 78 ARG A N 1
ATOM 582 C CA . ARG A 1 78 ? -14.059 -5.078 -13.201 1.00 56.69 78 ARG A CA 1
ATOM 583 C C . ARG A 1 78 ? -13.549 -6.504 -12.977 1.00 56.69 78 ARG A C 1
ATOM 585 O O . ARG A 1 78 ? -14.326 -7.452 -12.886 1.00 56.69 78 ARG A O 1
ATOM 592 N N . ALA A 1 79 ? -12.248 -6.655 -12.723 1.00 57.88 79 ALA A N 1
ATOM 593 C CA . ALA A 1 79 ? -11.817 -7.620 -11.724 1.00 57.88 79 ALA A CA 1
ATOM 594 C C . ALA A 1 79 ? -12.721 -7.358 -10.516 1.00 57.88 79 ALA A C 1
ATOM 596 O O . ALA A 1 79 ? -12.670 -6.269 -9.941 1.00 57.88 79 ALA A O 1
ATOM 597 N N . SER A 1 80 ? -13.666 -8.276 -10.282 1.00 67.44 80 SER A N 1
ATOM 598 C CA . SER A 1 80 ? -14.750 -8.111 -9.318 1.00 67.44 80 SER A CA 1
ATOM 599 C C . SER A 1 80 ? -14.181 -7.468 -8.064 1.00 67.44 80 SER A C 1
ATOM 601 O O . SER A 1 80 ? -13.195 -7.980 -7.535 1.00 67.44 80 SER A O 1
ATOM 603 N N . LEU A 1 81 ? -14.752 -6.352 -7.606 1.00 72.50 81 LEU A N 1
ATOM 604 C CA . LEU A 1 81 ? -14.271 -5.641 -6.415 1.00 72.50 81 LEU A CA 1
ATOM 605 C C . LEU A 1 81 ? -14.034 -6.614 -5.247 1.00 72.50 81 LEU A C 1
ATOM 607 O O . LEU A 1 81 ? -13.067 -6.466 -4.508 1.00 72.50 81 LEU A O 1
ATOM 611 N N . SER A 1 82 ? -14.836 -7.681 -5.162 1.00 78.81 82 SER A N 1
ATOM 612 C CA . SER A 1 82 ? -14.646 -8.782 -4.214 1.00 78.81 82 SER A CA 1
ATOM 613 C C . SER A 1 82 ? -13.306 -9.525 -4.352 1.00 78.81 82 SER A C 1
ATOM 615 O O . SER A 1 82 ? -12.667 -9.816 -3.343 1.00 78.81 82 SER A O 1
ATOM 617 N N . ARG A 1 83 ? -12.842 -9.813 -5.575 1.00 81.44 83 ARG A N 1
ATOM 618 C CA . ARG A 1 83 ? -11.566 -10.497 -5.842 1.00 81.44 83 ARG A CA 1
ATOM 619 C C . ARG A 1 83 ? -10.375 -9.567 -5.581 1.00 81.44 83 ARG A C 1
ATOM 621 O O . ARG A 1 83 ? -9.400 -10.003 -4.976 1.00 81.44 83 ARG A O 1
ATOM 628 N N . SER A 1 84 ? -10.481 -8.288 -5.942 1.00 84.69 84 SER A N 1
ATOM 629 C CA . SER A 1 84 ? -9.426 -7.289 -5.698 1.00 84.69 84 SER A CA 1
ATOM 630 C C . SER A 1 84 ? -9.260 -6.947 -4.212 1.00 84.69 84 SER A C 1
ATOM 632 O O . SER A 1 84 ? -8.132 -6.851 -3.727 1.00 84.69 84 SER A O 1
ATOM 634 N N . ILE A 1 85 ? -10.365 -6.817 -3.465 1.00 90.75 85 ILE A N 1
ATOM 635 C CA . ILE A 1 85 ? -10.332 -6.657 -2.001 1.00 90.75 85 ILE A CA 1
ATOM 636 C C . ILE A 1 85 ? -9.697 -7.890 -1.351 1.00 90.75 85 ILE A C 1
ATOM 638 O O . ILE A 1 85 ? -8.799 -7.739 -0.524 1.00 90.75 85 ILE A O 1
ATOM 642 N N . GLY A 1 86 ? -10.095 -9.102 -1.758 1.00 92.94 86 GLY A N 1
ATOM 643 C CA . GLY A 1 86 ? -9.516 -10.343 -1.235 1.00 92.94 86 GLY A CA 1
ATOM 644 C C . GLY A 1 86 ? -7.998 -10.432 -1.429 1.00 92.94 86 GLY A C 1
ATOM 645 O O . GLY A 1 86 ? -7.272 -10.735 -0.480 1.00 92.94 86 GLY A O 1
ATOM 646 N N . GLU A 1 87 ? -7.500 -10.103 -2.624 1.00 90.12 87 GLU A N 1
ATOM 647 C CA . GLU A 1 87 ? -6.058 -10.119 -2.908 1.00 90.12 87 GLU A CA 1
ATOM 648 C C . GLU A 1 87 ? -5.311 -9.041 -2.105 1.00 90.12 87 GLU A C 1
ATOM 650 O O . GLU A 1 87 ? -4.246 -9.303 -1.542 1.00 90.12 87 GLU A O 1
ATOM 655 N N . SER A 1 88 ? -5.904 -7.852 -1.968 1.00 93.06 88 SER A N 1
ATOM 656 C CA . SER A 1 88 ? -5.317 -6.740 -1.209 1.00 93.06 88 SER A CA 1
ATOM 657 C C . SER A 1 88 ? -5.200 -7.072 0.280 1.00 93.06 88 SER A C 1
ATOM 659 O O . SER A 1 88 ? -4.145 -6.859 0.880 1.00 93.06 88 SER A O 1
ATOM 661 N N . VAL A 1 89 ? -6.242 -7.673 0.868 1.00 94.06 89 VAL A N 1
ATOM 662 C CA . VAL A 1 89 ? -6.225 -8.177 2.253 1.00 94.06 89 VAL A CA 1
ATOM 663 C C . VAL A 1 89 ? -5.160 -9.259 2.416 1.00 94.06 89 VAL A C 1
ATOM 665 O O . VAL A 1 89 ? -4.393 -9.234 3.380 1.00 94.06 89 VAL A O 1
ATOM 668 N N . ARG A 1 90 ? -5.055 -10.186 1.457 1.00 93.38 90 ARG A N 1
ATOM 669 C CA . ARG A 1 90 ? -4.051 -11.256 1.495 1.00 93.38 90 ARG A CA 1
ATOM 670 C C . ARG A 1 90 ? -2.623 -10.708 1.435 1.00 93.38 90 ARG A C 1
ATOM 672 O O . ARG A 1 90 ? -1.746 -11.210 2.141 1.00 93.38 90 ARG A O 1
ATOM 679 N N . MET A 1 91 ? -2.370 -9.690 0.614 1.00 92.50 91 MET A N 1
ATOM 680 C CA . MET A 1 91 ? -1.075 -9.002 0.561 1.00 92.50 91 MET A CA 1
ATOM 681 C C . MET A 1 91 ? -0.787 -8.235 1.855 1.00 92.50 91 MET A C 1
ATOM 683 O O . MET A 1 91 ? 0.303 -8.379 2.413 1.00 92.50 91 MET A O 1
ATOM 687 N N . ALA A 1 92 ? -1.771 -7.502 2.381 1.00 92.88 92 ALA A N 1
ATOM 688 C CA . ALA A 1 92 ? -1.643 -6.781 3.645 1.00 92.88 92 ALA A CA 1
ATOM 689 C C . ALA A 1 92 ? -1.319 -7.731 4.809 1.00 92.88 92 ALA A C 1
ATOM 691 O O . ALA A 1 92 ? -0.393 -7.468 5.575 1.00 92.88 92 ALA A O 1
ATOM 692 N N . TRP A 1 93 ? -1.998 -8.880 4.897 1.00 93.94 93 TRP A N 1
ATOM 693 C CA . TRP A 1 93 ? -1.743 -9.879 5.938 1.00 93.94 93 TRP A CA 1
ATOM 694 C C . TRP A 1 93 ? -0.318 -10.433 5.877 1.00 93.94 93 TRP A C 1
ATOM 696 O O . TRP A 1 93 ? 0.368 -10.507 6.897 1.00 93.94 93 TRP A O 1
ATOM 706 N N . ARG A 1 94 ? 0.170 -10.766 4.673 1.00 91.75 94 ARG A N 1
ATOM 707 C CA . ARG A 1 94 ? 1.564 -11.198 4.483 1.00 91.75 94 ARG A CA 1
ATOM 708 C C . ARG A 1 94 ? 2.557 -10.106 4.886 1.00 91.75 94 ARG A C 1
ATOM 710 O O . ARG A 1 94 ? 3.560 -10.411 5.527 1.00 91.75 94 ARG A O 1
ATOM 717 N N . SER A 1 95 ? 2.263 -8.847 4.562 1.00 90.62 95 SER A N 1
ATOM 718 C CA . SER A 1 95 ? 3.108 -7.706 4.929 1.00 90.62 95 SER A CA 1
ATOM 719 C C . SER A 1 95 ? 3.154 -7.474 6.444 1.00 90.62 95 SER A C 1
ATOM 721 O O . SER A 1 95 ? 4.222 -7.186 6.986 1.00 90.62 95 SER A O 1
ATOM 723 N N . LEU A 1 96 ? 2.023 -7.622 7.141 1.00 90.62 96 LEU A N 1
ATOM 724 C CA . LEU A 1 96 ? 1.957 -7.514 8.601 1.00 90.62 96 LEU A CA 1
ATOM 725 C C . LEU A 1 96 ? 2.741 -8.647 9.279 1.00 90.62 96 LEU A C 1
ATOM 727 O O . LEU A 1 96 ? 3.497 -8.390 10.218 1.00 90.62 96 LEU A O 1
ATOM 731 N N . LEU A 1 97 ? 2.636 -9.878 8.762 1.00 88.12 97 LEU A N 1
ATOM 732 C CA . LEU A 1 97 ? 3.399 -11.029 9.262 1.00 88.12 97 LEU A CA 1
ATOM 733 C C . LEU A 1 97 ? 4.918 -10.883 9.061 1.00 88.12 97 LEU A C 1
ATOM 735 O O . LEU A 1 97 ? 5.690 -11.431 9.853 1.00 88.12 97 LEU A O 1
ATOM 739 N N . GLY A 1 98 ? 5.348 -10.139 8.036 1.00 88.12 98 GLY A N 1
ATOM 740 C CA . GLY A 1 98 ? 6.758 -9.837 7.771 1.00 88.12 98 GLY A CA 1
ATOM 741 C C . GLY A 1 98 ? 7.392 -8.868 8.778 1.00 88.12 98 GLY A C 1
ATOM 742 O O . GLY A 1 98 ? 8.576 -8.989 9.086 1.00 88.12 98 GLY A O 1
ATOM 743 N N . HIS A 1 99 ? 6.618 -7.945 9.361 1.00 91.19 99 HIS A N 1
ATOM 744 C CA . HIS A 1 99 ? 7.113 -6.920 10.293 1.00 91.19 99 HIS A CA 1
ATOM 745 C C . HIS A 1 99 ? 6.549 -7.082 11.711 1.00 91.19 99 HIS A C 1
ATOM 747 O O . HIS A 1 99 ? 5.913 -6.179 12.261 1.00 91.19 99 HIS A O 1
ATOM 753 N N . ARG A 1 100 ? 6.842 -8.233 12.329 1.00 89.31 100 ARG A N 1
ATOM 754 C CA . ARG A 1 100 ? 6.280 -8.669 13.622 1.00 89.31 100 ARG A CA 1
ATOM 755 C C . ARG A 1 100 ? 6.387 -7.633 14.744 1.00 89.31 100 ARG A C 1
ATOM 757 O O . ARG A 1 100 ? 5.398 -7.387 15.420 1.00 89.31 100 ARG A O 1
ATOM 764 N N . MET A 1 101 ? 7.551 -7.003 14.928 1.00 92.88 101 MET A N 1
ATOM 765 C CA . MET A 1 101 ? 7.763 -6.050 16.032 1.00 92.88 101 MET A CA 1
ATOM 766 C C . MET A 1 101 ? 6.907 -4.794 15.890 1.00 92.88 101 MET A C 1
ATOM 768 O O . MET A 1 101 ? 6.263 -4.366 16.843 1.00 92.88 101 MET A O 1
ATOM 772 N N . ARG A 1 102 ? 6.848 -4.232 14.678 1.00 92.06 102 ARG A N 1
ATOM 773 C CA . ARG A 1 102 ? 6.047 -3.037 14.407 1.00 92.06 102 ARG A CA 1
ATOM 774 C C . ARG A 1 102 ? 4.554 -3.341 14.533 1.00 92.06 102 ARG A C 1
ATOM 776 O O . ARG A 1 102 ? 3.850 -2.616 15.223 1.00 92.06 102 ARG A O 1
ATOM 783 N N . ALA A 1 103 ? 4.090 -4.431 13.918 1.00 92.25 103 ALA A N 1
ATOM 784 C CA . ALA A 1 103 ? 2.684 -4.827 13.966 1.00 92.25 103 ALA A CA 1
ATOM 785 C C . ALA A 1 103 ? 2.215 -5.134 15.400 1.00 92.25 103 ALA A C 1
ATOM 787 O O . ALA A 1 103 ? 1.125 -4.720 15.792 1.00 92.25 103 ALA A O 1
ATOM 788 N N . PHE A 1 104 ? 3.050 -5.809 16.195 1.00 93.88 104 PHE A N 1
ATOM 789 C CA . PHE A 1 104 ? 2.737 -6.151 17.581 1.00 93.88 104 PHE A CA 1
ATOM 790 C C . PHE A 1 104 ? 2.595 -4.912 18.471 1.00 93.88 104 PHE A C 1
ATOM 792 O O . PHE A 1 104 ? 1.589 -4.777 19.164 1.00 93.88 104 PHE A O 1
ATOM 799 N N . LEU A 1 105 ? 3.557 -3.984 18.417 1.00 9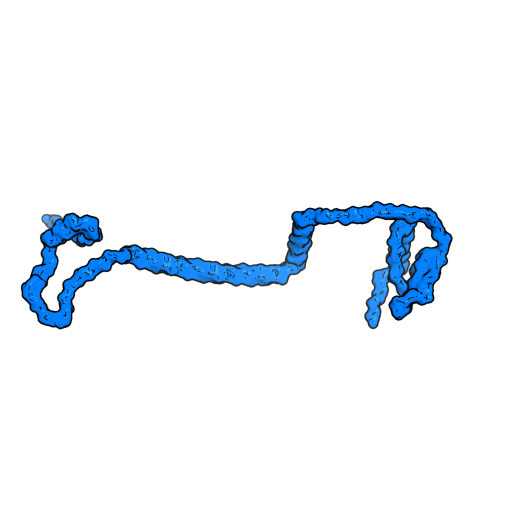5.00 105 LEU A N 1
ATOM 800 C CA . LEU A 1 105 ? 3.523 -2.764 19.230 1.00 95.00 105 LEU A CA 1
ATOM 801 C C . LEU A 1 105 ? 2.314 -1.881 18.890 1.00 95.00 105 LEU A C 1
ATOM 803 O O . LEU A 1 105 ? 1.660 -1.361 19.794 1.00 95.00 105 LEU A O 1
ATOM 807 N N . SER A 1 106 ? 1.971 -1.757 17.603 1.00 94.31 106 SER A N 1
ATOM 808 C CA . SER A 1 106 ? 0.780 -1.016 17.175 1.00 94.31 106 SER A CA 1
ATOM 809 C C . SER A 1 106 ? -0.519 -1.669 17.657 1.00 94.31 106 SER A C 1
ATOM 811 O O . SER A 1 106 ? -1.395 -0.969 18.162 1.00 94.31 106 SER A O 1
ATOM 813 N N . MET A 1 107 ? -0.643 -2.997 17.554 1.00 95.12 107 MET A N 1
ATOM 814 C CA . MET A 1 107 ? -1.820 -3.710 18.067 1.00 95.12 107 MET A CA 1
ATOM 815 C C . MET A 1 107 ? -1.951 -3.575 19.582 1.00 95.12 107 MET A C 1
ATOM 817 O O . MET A 1 107 ? -3.040 -3.285 20.069 1.00 95.12 107 MET A O 1
ATOM 821 N N . LEU A 1 108 ? -0.852 -3.725 20.322 1.00 96.44 108 LEU A N 1
ATOM 822 C CA . LEU A 1 108 ? -0.854 -3.606 21.778 1.00 96.44 108 LEU A CA 1
ATOM 823 C C . LEU A 1 108 ? -1.345 -2.224 22.233 1.00 96.44 108 LEU A C 1
ATOM 825 O O . LEU A 1 108 ? -2.185 -2.140 23.126 1.00 96.44 108 LEU A O 1
ATOM 829 N N . GLY A 1 109 ? -0.881 -1.151 21.584 1.00 97.00 109 GLY A N 1
ATOM 830 C CA . GLY A 1 109 ? -1.335 0.210 21.882 1.00 97.00 109 GLY A CA 1
ATOM 831 C C . GLY A 1 109 ? -2.838 0.399 21.660 1.00 97.00 109 GLY A C 1
ATOM 832 O O . GLY A 1 109 ? -3.524 0.944 22.524 1.00 97.00 109 GLY A O 1
ATOM 833 N N . ILE A 1 110 ? -3.368 -0.109 20.543 1.00 97.12 110 ILE A N 1
ATOM 834 C CA . ILE A 1 110 ? -4.806 -0.048 20.235 1.00 97.12 110 ILE A CA 1
ATOM 835 C C . ILE A 1 110 ? -5.617 -0.859 21.258 1.00 97.12 110 ILE A C 1
ATOM 837 O O . ILE A 1 110 ? -6.641 -0.381 21.744 1.00 97.12 110 ILE A O 1
ATOM 841 N N . ILE A 1 111 ? -5.147 -2.052 21.631 1.00 97.44 111 ILE A N 1
ATOM 842 C CA . ILE A 1 111 ? -5.823 -2.924 22.602 1.00 97.44 111 ILE A CA 1
ATOM 843 C C . ILE A 1 111 ? -5.901 -2.249 23.971 1.00 97.44 111 ILE A C 1
ATOM 845 O O . ILE A 1 111 ? -6.982 -2.192 24.556 1.00 97.44 111 ILE A O 1
ATOM 849 N N . ILE A 1 112 ? -4.789 -1.705 24.472 1.00 97.31 112 ILE A N 1
ATOM 850 C CA . ILE A 1 112 ? -4.759 -1.015 25.769 1.00 97.31 112 ILE A CA 1
ATOM 851 C C . ILE A 1 112 ? -5.647 0.237 25.727 1.00 97.31 112 ILE A C 1
ATOM 853 O O . ILE A 1 112 ? -6.437 0.453 26.648 1.00 97.31 112 ILE A O 1
ATOM 857 N N . GLY A 1 113 ? -5.577 1.018 24.644 1.00 97.56 113 GLY A N 1
ATOM 858 C CA . GLY A 1 113 ? -6.380 2.229 24.470 1.00 97.56 113 GLY A CA 1
ATOM 859 C C . GLY A 1 113 ? -7.885 1.954 24.495 1.00 97.56 113 GLY A C 1
ATOM 860 O O . GLY A 1 113 ? -8.605 2.539 25.303 1.00 97.56 113 GLY A O 1
ATOM 861 N N . ILE A 1 114 ? -8.360 1.020 23.665 1.00 97.62 114 ILE A N 1
ATOM 862 C CA . ILE A 1 114 ? -9.786 0.663 23.606 1.00 97.62 114 ILE A CA 1
ATOM 863 C C . ILE A 1 114 ? -10.234 0.039 24.935 1.00 97.62 114 ILE A C 1
ATOM 865 O O . ILE A 1 114 ? -11.293 0.396 25.448 1.00 97.62 114 ILE A O 1
ATOM 869 N N . SER A 1 115 ? -9.418 -0.832 25.537 1.00 98.19 115 SER A N 1
ATOM 870 C CA . SER A 1 115 ? -9.767 -1.493 26.803 1.00 98.19 115 SER A CA 1
ATOM 871 C C . SER A 1 115 ? -9.925 -0.502 27.957 1.00 98.19 115 SER A C 1
ATOM 873 O O . SER A 1 115 ? -10.851 -0.641 28.758 1.00 98.19 115 SER A O 1
ATOM 875 N N . SER A 1 116 ? -9.052 0.507 28.044 1.00 98.06 116 SER A N 1
ATOM 876 C CA . SER A 1 116 ? -9.113 1.528 29.096 1.00 98.06 116 SER A CA 1
ATOM 877 C C . SER A 1 116 ? -10.387 2.370 28.996 1.00 98.06 116 SER A C 1
ATOM 879 O O . SER A 1 116 ? -11.085 2.547 29.997 1.00 98.06 116 SER A O 1
ATOM 881 N N . VAL A 1 117 ? -10.744 2.812 27.785 1.00 98.12 117 VAL A N 1
ATOM 882 C CA . VAL A 1 117 ? -11.959 3.608 27.558 1.00 98.12 117 VAL A CA 1
ATOM 883 C C . VAL A 1 117 ? -13.213 2.781 27.837 1.00 98.12 117 VAL A C 1
ATOM 885 O O . VAL A 1 117 ? -14.080 3.229 28.584 1.00 98.12 117 VAL A O 1
ATOM 888 N N . VAL A 1 118 ? -13.291 1.555 27.308 1.00 97.94 118 VAL A N 1
ATOM 889 C CA . VAL A 1 118 ? -14.444 0.668 27.532 1.00 97.94 118 VAL A CA 1
ATOM 890 C C . VAL A 1 118 ? -14.614 0.348 29.019 1.00 97.94 118 VAL A C 1
ATOM 892 O O . VAL A 1 118 ? -15.732 0.400 29.524 1.00 97.94 118 VAL A O 1
ATOM 895 N N . SER A 1 119 ? -13.522 0.084 29.745 1.00 98.06 119 SER A N 1
ATOM 896 C CA . SER A 1 119 ? -13.583 -0.194 31.187 1.00 98.06 119 SER A CA 1
ATOM 897 C C . SER A 1 119 ? -14.056 1.020 31.984 1.00 98.06 119 SER A C 1
ATOM 899 O O . SER A 1 119 ? -14.931 0.888 32.835 1.00 98.06 119 SER A O 1
ATOM 901 N N . SER A 1 120 ? -13.528 2.213 31.695 1.00 97.12 120 SER A N 1
ATOM 902 C CA . SER A 1 120 ? -13.968 3.450 32.351 1.00 97.12 120 SER A CA 1
ATOM 903 C C . SER A 1 120 ? -15.450 3.736 32.095 1.00 97.12 120 SER A C 1
ATOM 905 O O . SER A 1 120 ? -16.168 4.075 33.036 1.00 97.12 120 SER A O 1
ATOM 907 N N . MET A 1 121 ? -15.923 3.545 30.858 1.00 97.19 121 MET A N 1
ATOM 908 C CA . MET A 1 121 ? -17.337 3.703 30.506 1.00 97.19 121 MET A CA 1
ATOM 909 C C . MET A 1 121 ? -18.221 2.680 31.223 1.00 97.19 121 MET A C 1
ATOM 911 O O . MET A 1 121 ? -19.242 3.055 31.793 1.00 97.19 121 MET A O 1
ATOM 915 N N . ALA A 1 122 ? -17.817 1.408 31.247 1.00 97.56 122 ALA A N 1
ATOM 916 C CA . ALA A 1 122 ? -18.565 0.349 31.919 1.00 97.56 122 ALA A CA 1
ATOM 917 C C . ALA A 1 122 ? -18.672 0.588 33.434 1.00 97.56 122 ALA A C 1
ATOM 919 O O . ALA A 1 122 ? -19.749 0.435 34.007 1.00 97.56 122 ALA A O 1
ATOM 920 N N . VAL A 1 123 ? -17.578 1.007 34.078 1.00 97.38 123 VAL A N 1
ATOM 921 C CA . VAL A 1 123 ? -17.572 1.344 35.510 1.00 97.38 123 VAL A CA 1
ATOM 922 C C . VAL A 1 123 ? -18.427 2.581 35.782 1.00 97.38 123 VAL A C 1
ATOM 924 O O . VAL A 1 123 ? -19.215 2.574 36.725 1.00 97.38 123 VAL A O 1
ATOM 927 N N . GLY A 1 124 ? -18.308 3.625 34.957 1.00 96.00 124 GLY A N 1
ATOM 928 C CA . GLY A 1 124 ? -19.074 4.862 35.116 1.00 96.00 124 GLY A CA 1
ATOM 929 C C . GLY A 1 124 ? -20.578 4.642 34.971 1.00 96.00 124 GLY A C 1
ATOM 930 O O . GLY A 1 124 ? -21.348 5.049 35.843 1.00 96.00 124 GLY A O 1
ATOM 931 N N . GLU A 1 125 ? -20.994 3.946 33.913 1.00 96.00 125 GLU A N 1
ATOM 932 C CA . GLU A 1 125 ? -22.407 3.651 33.672 1.00 96.00 125 GLU A CA 1
ATOM 933 C C . GLU A 1 125 ? -22.956 2.650 34.697 1.00 96.00 125 GLU A C 1
ATOM 935 O O . GLU A 1 125 ? -24.060 2.827 35.205 1.00 96.00 125 GLU A O 1
ATOM 940 N N . GLY A 1 126 ? -22.164 1.648 35.092 1.00 95.31 126 GLY A N 1
ATOM 941 C CA . GLY A 1 126 ? -22.541 0.704 36.145 1.00 95.31 126 GLY A CA 1
ATOM 942 C C . GLY A 1 126 ? -22.735 1.380 37.505 1.00 95.31 126 GLY A C 1
ATOM 943 O O . GLY A 1 126 ? -23.726 1.120 38.190 1.00 95.31 126 GLY A O 1
ATOM 944 N N . ALA A 1 127 ? -21.837 2.295 37.881 1.00 95.62 127 ALA A N 1
ATOM 945 C CA . ALA A 1 127 ? -21.962 3.076 39.110 1.00 95.62 127 ALA A CA 1
ATOM 946 C C . ALA A 1 127 ? -23.191 3.995 39.066 1.00 95.62 127 ALA A C 1
ATOM 948 O O . ALA A 1 127 ? -23.982 4.013 40.011 1.00 95.62 127 ALA A O 1
ATOM 949 N N . ARG A 1 128 ? -23.399 4.698 37.944 1.00 94.25 128 ARG A N 1
ATOM 950 C CA . ARG A 1 128 ? -24.593 5.521 37.708 1.00 94.25 128 ARG A CA 1
ATOM 951 C C . ARG A 1 128 ? -25.870 4.690 37.842 1.00 94.25 128 ARG A C 1
ATOM 953 O O . ARG A 1 128 ? -26.796 5.115 38.532 1.00 94.25 128 ARG A O 1
ATOM 960 N N . GLN A 1 129 ? -25.906 3.506 37.237 1.00 94.88 129 GLN A N 1
ATOM 961 C CA . GLN A 1 129 ? -27.052 2.606 37.311 1.00 94.88 129 GLN A CA 1
ATOM 962 C C . GLN A 1 129 ? -27.282 2.091 38.736 1.00 94.88 129 GLN A C 1
ATOM 964 O O . GLN A 1 129 ? -28.430 2.003 39.168 1.00 94.88 129 GLN A O 1
ATOM 969 N N . SER A 1 130 ? -26.220 1.789 39.490 1.00 93.38 130 SER A N 1
ATOM 970 C CA . SER A 1 130 ? -26.327 1.368 40.893 1.00 93.38 130 SER A CA 1
ATOM 971 C C . SER A 1 130 ? -26.934 2.465 41.766 1.00 93.38 130 SER A C 1
ATOM 973 O O . SER A 1 130 ? -27.863 2.192 42.522 1.00 93.38 130 SER A O 1
ATOM 975 N N . ILE A 1 131 ? -26.467 3.708 41.608 1.00 93.62 131 ILE A N 1
ATOM 976 C CA . ILE A 1 131 ? -26.998 4.872 42.330 1.00 93.62 131 ILE A CA 1
ATOM 977 C C . ILE A 1 131 ? -28.466 5.100 41.957 1.00 93.62 131 ILE A C 1
ATOM 979 O O . ILE A 1 131 ? -29.304 5.272 42.836 1.00 93.62 131 ILE A O 1
ATOM 983 N N . MET A 1 132 ? -28.809 5.043 40.666 1.00 90.75 132 MET A N 1
ATOM 984 C CA . MET A 1 132 ? -30.198 5.188 40.218 1.00 90.75 132 MET A CA 1
ATOM 985 C C . MET A 1 132 ? -31.102 4.071 40.745 1.00 90.75 132 MET A C 1
ATOM 987 O O . MET A 1 132 ? -32.241 4.339 41.114 1.00 90.75 132 MET A O 1
ATOM 991 N N . ASN A 1 133 ? -30.604 2.835 40.831 1.00 90.06 133 ASN A N 1
ATOM 992 C CA . ASN A 1 133 ? -31.343 1.722 41.422 1.00 90.06 133 ASN A CA 1
ATOM 993 C C . ASN A 1 133 ? -31.558 1.922 42.929 1.00 90.06 133 ASN A C 1
ATOM 995 O O . ASN A 1 133 ? -32.626 1.595 43.439 1.00 90.06 133 ASN A O 1
ATOM 999 N N . GLU A 1 134 ? -30.565 2.444 43.647 1.00 86.94 134 GLU A N 1
ATOM 1000 C CA . GLU A 1 134 ? -30.660 2.723 45.082 1.00 86.94 134 GLU A CA 1
ATOM 1001 C C . GLU A 1 134 ? -31.619 3.885 45.375 1.00 86.94 134 GLU A C 1
ATOM 1003 O O . GLU A 1 134 ? -32.492 3.759 46.232 1.00 86.94 134 GLU A O 1
ATOM 1008 N N . ILE A 1 135 ? -31.563 4.953 44.574 1.00 86.50 135 ILE A N 1
ATOM 1009 C CA . ILE A 1 135 ? -32.548 6.046 44.596 1.00 86.50 135 ILE A CA 1
ATOM 1010 C C . ILE A 1 135 ? -33.944 5.522 44.229 1.00 86.50 135 ILE A C 1
ATOM 1012 O O . ILE A 1 135 ? -34.929 5.876 44.872 1.00 86.50 135 ILE A O 1
ATOM 1016 N N . GLY A 1 136 ? -34.046 4.637 43.236 1.00 81.62 136 GLY A N 1
ATOM 1017 C CA . GLY A 1 136 ? -35.306 4.010 42.838 1.00 81.62 136 GLY A CA 1
ATOM 1018 C C . GLY A 1 136 ? -35.933 3.161 43.948 1.00 81.62 136 GLY A C 1
ATOM 1019 O O . GLY A 1 136 ? -37.154 3.169 44.098 1.00 81.62 136 GLY A O 1
ATOM 1020 N N . LYS A 1 137 ? -35.117 2.483 44.770 1.00 77.44 137 LYS A N 1
ATOM 1021 C CA . LYS A 1 137 ? -35.579 1.726 45.951 1.00 77.44 137 LYS A CA 1
ATOM 1022 C C . LYS A 1 137 ? -36.135 2.619 47.056 1.00 77.44 137 LYS A C 1
ATOM 1024 O O . LYS A 1 137 ? -37.002 2.169 47.797 1.00 77.44 137 LYS A O 1
ATOM 1029 N N . LEU A 1 138 ? -35.669 3.863 47.157 1.00 76.44 138 LEU A N 1
ATOM 1030 C CA . LEU A 1 138 ? -36.227 4.847 48.090 1.00 76.44 138 LEU A CA 1
ATOM 1031 C C . LEU A 1 138 ? -37.625 5.334 47.667 1.00 76.44 138 LEU A C 1
ATOM 1033 O O . LEU A 1 138 ? -38.293 5.997 48.458 1.00 76.44 138 LEU A O 1
ATOM 1037 N N . GLY A 1 139 ? -38.090 4.943 46.472 1.00 64.56 139 GLY A N 1
ATOM 1038 C CA . GLY A 1 139 ? -39.426 5.222 45.955 1.00 64.56 139 GLY A CA 1
ATOM 1039 C C . GLY A 1 139 ? -39.601 6.695 45.585 1.00 64.56 139 GLY A C 1
ATOM 1040 O O . GLY A 1 139 ? -39.273 7.592 46.355 1.00 64.56 139 GLY A O 1
ATOM 1041 N N . ASN A 1 140 ? -40.167 6.985 44.409 1.00 62.78 140 ASN A N 1
ATOM 1042 C CA . ASN A 1 140 ? -40.368 8.372 43.956 1.00 62.78 140 ASN A CA 1
ATOM 1043 C C . ASN A 1 140 ? -41.438 9.156 44.755 1.00 62.78 140 ASN A C 1
ATOM 1045 O O . ASN A 1 140 ? -41.750 10.291 44.404 1.00 62.78 140 ASN A O 1
ATOM 1049 N N . THR A 1 141 ? -41.991 8.561 45.816 1.00 61.50 141 THR A N 1
ATOM 1050 C CA . THR A 1 141 ? -43.155 9.058 46.562 1.00 61.50 141 THR A CA 1
ATOM 1051 C C . THR A 1 141 ? -43.102 8.715 48.053 1.00 61.50 141 THR A C 1
ATOM 1053 O O . THR A 1 141 ? -44.141 8.469 48.666 1.00 61.50 141 THR A O 1
ATOM 1056 N N . THR A 1 142 ? -41.925 8.703 48.686 1.00 59.69 142 THR A N 1
ATOM 1057 C CA . THR A 1 142 ? -41.890 8.616 50.156 1.00 59.69 142 THR A CA 1
ATOM 1058 C C . THR A 1 142 ? -42.288 9.972 50.752 1.00 59.69 142 THR A C 1
ATOM 1060 O O . THR A 1 142 ? -41.465 10.868 50.925 1.00 59.69 142 THR A O 1
ATOM 1063 N N . LEU A 1 143 ? -43.592 10.149 50.996 1.00 61.75 143 LEU A N 1
ATOM 1064 C CA . LEU A 1 143 ? -44.166 11.316 51.668 1.00 61.75 143 LEU A CA 1
ATOM 1065 C C . LEU A 1 143 ? -43.952 11.178 53.183 1.00 61.75 143 LEU A C 1
ATOM 1067 O O . LEU A 1 143 ? -44.755 10.566 53.885 1.00 61.75 143 LEU A O 1
ATOM 1071 N N . GLU A 1 144 ? -42.852 11.733 53.690 1.00 64.06 144 GLU A N 1
ATOM 1072 C CA . GLU A 1 144 ? -42.556 11.761 55.125 1.00 64.06 144 GLU A CA 1
ATOM 1073 C C . GLU A 1 144 ? -43.386 12.859 55.818 1.00 64.06 144 GLU A C 1
ATOM 1075 O O . GLU A 1 144 ? -43.073 14.050 55.746 1.00 64.06 144 GLU A O 1
ATOM 1080 N N . ILE A 1 145 ? -44.472 12.470 56.494 1.00 61.31 145 ILE A N 1
ATOM 1081 C CA . ILE A 1 145 ? -45.291 13.398 57.285 1.00 61.31 145 ILE A CA 1
ATOM 1082 C C . ILE A 1 145 ? -44.616 13.605 58.641 1.00 61.31 145 ILE A C 1
ATOM 1084 O O . ILE A 1 145 ? -44.822 12.846 59.588 1.00 61.31 145 ILE A O 1
ATOM 1088 N N . ARG A 1 146 ? -43.808 14.660 58.746 1.00 61.03 146 ARG A N 1
ATOM 1089 C CA . ARG A 1 146 ? -43.298 15.139 60.034 1.00 61.03 146 ARG A CA 1
ATOM 1090 C C . ARG A 1 146 ? -44.303 16.099 60.673 1.00 61.03 146 ARG A C 1
ATOM 1092 O O . ARG A 1 146 ? -44.699 17.066 60.020 1.00 61.03 146 ARG A O 1
ATOM 1099 N N . PRO A 1 147 ? -44.687 15.898 61.946 1.00 60.81 147 PRO A N 1
ATOM 1100 C CA . PRO A 1 147 ? -45.491 16.877 62.659 1.00 60.81 147 PRO A CA 1
ATOM 1101 C C . PRO A 1 147 ? -44.703 18.187 62.746 1.00 60.81 147 PRO A C 1
ATOM 1103 O O . PRO A 1 147 ? -43.579 18.236 63.252 1.00 60.81 147 PRO A O 1
ATOM 1106 N N . GLY A 1 148 ? -45.273 19.244 62.176 1.00 50.12 148 GLY A N 1
ATOM 1107 C CA . GLY A 1 148 ? -44.651 20.555 62.135 1.00 50.12 148 GLY A CA 1
ATOM 1108 C C . GLY A 1 148 ? -44.592 21.166 63.527 1.00 50.12 148 GLY A C 1
ATOM 1109 O O . GLY A 1 148 ? -45.566 21.747 63.994 1.00 50.12 148 GLY A O 1
ATOM 1110 N N . THR A 1 149 ? -43.427 21.135 64.165 1.00 58.44 149 THR A N 1
ATOM 1111 C CA . THR A 1 149 ? -43.069 22.196 65.109 1.00 58.44 149 THR A CA 1
ATOM 1112 C C . THR A 1 149 ? -42.621 23.394 64.277 1.00 58.44 149 THR A C 1
ATOM 1114 O O . THR A 1 149 ? -41.430 23.585 64.032 1.00 58.44 149 THR A O 1
ATOM 1117 N N . GLY A 1 150 ? -43.583 24.160 63.757 1.00 51.47 150 GLY A N 1
ATOM 1118 C CA . GLY A 1 150 ? -43.292 25.490 63.226 1.00 51.47 150 GLY A CA 1
ATOM 1119 C C . GLY A 1 150 ? -42.639 26.350 64.313 1.00 51.47 150 GLY A C 1
ATOM 1120 O O . GLY A 1 150 ? -42.826 26.092 65.502 1.00 51.47 150 GLY A O 1
ATOM 1121 N N . TRP A 1 151 ? -41.857 27.357 63.923 1.00 53.50 151 TRP A N 1
ATOM 1122 C CA . TRP A 1 151 ? -41.307 28.345 64.855 1.00 53.50 151 TRP A CA 1
ATOM 1123 C C . TRP A 1 151 ? -42.449 29.098 65.560 1.00 53.50 151 TRP A C 1
ATOM 1125 O O . TRP A 1 151 ? -42.949 30.100 65.058 1.00 53.50 151 TRP A O 1
ATOM 1135 N N . GLY A 1 152 ? -42.905 28.584 66.701 1.00 59.62 152 GLY A N 1
ATOM 1136 C CA . GLY A 1 152 ? -44.034 29.128 67.451 1.00 59.62 152 GLY A CA 1
ATOM 1137 C C . GLY A 1 152 ? -44.605 28.118 68.445 1.00 59.62 152 GLY A C 1
ATOM 1138 O O . GLY A 1 152 ? -44.520 26.909 68.241 1.00 59.62 152 GLY A O 1
ATOM 1139 N N . SER A 1 153 ? -45.144 28.625 69.554 1.00 55.81 153 SER A N 1
ATOM 1140 C CA . SER A 1 153 ? -45.671 27.850 70.681 1.00 55.81 153 SER A CA 1
ATOM 1141 C C . SER A 1 153 ? -46.674 26.771 70.253 1.00 55.81 153 SER A C 1
ATOM 1143 O O . SER A 1 153 ? -47.536 26.989 69.403 1.00 55.81 153 SER A O 1
ATOM 1145 N N . LYS A 1 154 ? -46.547 25.594 70.884 1.00 53.41 154 LYS A N 1
ATOM 1146 C CA . LYS A 1 154 ? -47.406 24.417 70.692 1.00 53.41 154 LYS A CA 1
ATOM 1147 C C . LYS A 1 154 ? -48.883 24.817 70.776 1.00 53.41 154 LYS A C 1
ATOM 1149 O O . LYS A 1 154 ? -49.322 25.326 71.805 1.00 53.41 154 LYS A O 1
ATOM 1154 N N . ARG A 1 155 ? -49.639 24.588 69.699 1.00 55.84 155 ARG A N 1
ATOM 1155 C CA . ARG A 1 155 ? -51.096 24.761 69.704 1.00 55.84 155 ARG A CA 1
ATOM 1156 C C . ARG A 1 155 ? -51.741 23.549 70.420 1.00 55.84 155 ARG A C 1
ATOM 1158 O O . ARG A 1 155 ? -51.322 22.420 70.158 1.00 55.84 155 ARG A O 1
ATOM 1165 N N . PRO A 1 156 ? -52.702 23.753 71.340 1.00 54.00 156 PRO A N 1
ATOM 1166 C CA . PRO A 1 156 ? -53.268 22.701 72.204 1.00 54.00 156 PRO A CA 1
ATOM 1167 C C . PRO A 1 156 ? -54.198 21.708 71.482 1.00 54.00 156 PRO A C 1
ATOM 1169 O O . PRO A 1 156 ? -54.546 20.669 72.029 1.00 54.00 156 PRO A O 1
ATOM 1172 N N . ASP A 1 157 ? -54.573 21.987 70.236 1.00 55.00 157 ASP A N 1
ATOM 1173 C CA . ASP A 1 157 ? -55.295 21.075 69.341 1.00 55.00 157 ASP A CA 1
ATOM 1174 C C . ASP A 1 157 ? -54.409 19.942 68.787 1.00 55.00 157 ASP A C 1
ATOM 1176 O O . ASP A 1 157 ? -54.922 18.975 68.226 1.00 55.00 157 ASP A O 1
ATOM 1180 N N . MET A 1 158 ? -53.087 20.026 68.979 1.00 51.62 158 MET A N 1
ATOM 1181 C CA . MET A 1 158 ? -52.097 19.092 68.429 1.00 51.62 158 MET A CA 1
ATOM 1182 C C . MET A 1 158 ? -51.557 18.061 69.443 1.00 51.62 158 MET A C 1
ATOM 1184 O O . MET A 1 158 ? -50.631 17.320 69.123 1.00 51.62 158 MET A O 1
ATOM 1188 N N . GLU A 1 159 ? -52.130 17.968 70.652 1.00 49.72 159 GLU A N 1
ATOM 1189 C CA . GLU A 1 159 ? -51.779 16.929 71.646 1.00 49.72 159 GLU A CA 1
ATOM 1190 C C . GLU A 1 159 ? -52.227 15.514 71.237 1.00 49.72 159 GLU A C 1
ATOM 1192 O O . GLU A 1 159 ? -51.724 14.524 71.765 1.00 49.72 159 GLU A O 1
ATOM 1197 N N . ARG A 1 160 ? -53.110 15.397 70.239 1.00 53.75 160 ARG A N 1
ATOM 1198 C CA . ARG A 1 160 ? -53.418 14.128 69.567 1.00 53.75 160 ARG A CA 1
ATOM 1199 C C . ARG A 1 160 ? -52.537 13.965 68.336 1.00 53.75 160 ARG A C 1
ATOM 1201 O O . ARG A 1 160 ? -53.000 14.034 67.201 1.00 53.75 160 ARG A O 1
ATOM 1208 N N . ALA A 1 161 ? -51.244 13.762 68.569 1.00 55.53 161 ALA A N 1
ATOM 1209 C CA . ALA A 1 161 ? -50.417 13.105 67.566 1.00 55.53 161 ALA A CA 1
ATOM 1210 C C . ALA A 1 161 ? -51.060 11.742 67.251 1.00 55.53 161 ALA A C 1
ATOM 1212 O O . ALA A 1 161 ? -51.509 11.074 68.181 1.00 55.53 161 ALA A O 1
ATOM 1213 N N . LEU A 1 162 ? -51.157 11.398 65.960 1.00 57.16 162 LEU A N 1
ATOM 1214 C CA . LEU A 1 162 ? -51.840 10.207 65.431 1.00 57.16 162 LEU A CA 1
ATOM 1215 C C . LEU A 1 162 ? -51.811 9.021 66.407 1.00 57.16 162 LEU A C 1
ATOM 1217 O O . LEU A 1 162 ? -50.740 8.497 66.723 1.00 57.16 162 LEU A O 1
ATOM 1221 N N . SER A 1 163 ? -52.992 8.616 66.879 1.00 63.81 163 SER A N 1
ATOM 1222 C CA . SER A 1 163 ? -53.147 7.432 67.726 1.00 63.81 163 SER A CA 1
ATOM 1223 C C . SER A 1 163 ? -52.999 6.165 66.878 1.00 63.81 163 SER A C 1
ATOM 1225 O O . SER A 1 163 ? -53.225 6.192 65.666 1.00 63.81 163 SER A O 1
ATOM 1227 N N . LEU A 1 164 ? -52.673 5.027 67.502 1.00 56.88 164 LEU A N 1
ATOM 1228 C CA . LEU A 1 164 ? -52.642 3.726 66.817 1.00 56.88 164 LEU A CA 1
ATOM 1229 C C . LEU A 1 164 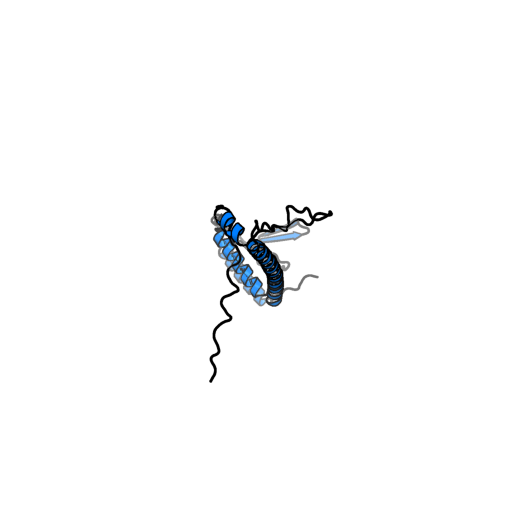? -53.978 3.405 66.114 1.00 56.88 164 LEU A C 1
ATOM 1231 O O . LEU A 1 164 ? -53.976 2.763 65.066 1.00 56.88 164 LEU A O 1
ATOM 1235 N N . ASP A 1 165 ? -55.100 3.899 66.644 1.00 62.53 165 ASP A N 1
ATOM 1236 C CA . ASP A 1 165 ? -56.440 3.696 66.074 1.00 62.53 165 ASP A CA 1
ATOM 1237 C C . ASP A 1 165 ? -56.661 4.458 64.752 1.00 62.53 165 ASP A C 1
ATOM 1239 O O . ASP A 1 165 ? -57.412 4.009 63.880 1.00 62.53 165 ASP A O 1
ATOM 1243 N N . ASP A 1 166 ? -55.969 5.585 64.549 1.00 64.75 166 ASP A N 1
ATOM 1244 C CA . ASP A 1 166 ? -56.105 6.410 63.340 1.00 64.75 166 ASP A CA 1
ATOM 1245 C C . ASP A 1 166 ? -55.437 5.749 62.118 1.00 64.75 166 ASP A C 1
ATOM 1247 O O . ASP A 1 166 ? -55.839 5.978 60.971 1.00 64.75 166 ASP A O 1
ATOM 1251 N N . ILE A 1 167 ? -54.479 4.844 62.355 1.00 65.12 167 ILE A N 1
ATOM 1252 C CA . ILE A 1 167 ? -53.801 4.040 61.325 1.00 65.12 167 ILE A CA 1
ATOM 1253 C C . ILE A 1 167 ? -54.806 3.129 60.599 1.00 65.12 167 ILE A C 1
ATOM 1255 O O . ILE A 1 167 ? -54.749 2.991 59.374 1.00 65.12 167 ILE A O 1
ATOM 1259 N N . ALA A 1 168 ? -55.785 2.566 61.319 1.00 63.97 168 ALA A N 1
ATOM 1260 C CA . ALA A 1 168 ? -56.822 1.709 60.738 1.00 63.97 168 ALA A CA 1
ATOM 1261 C C . ALA A 1 168 ? -57.778 2.476 59.803 1.00 63.97 168 ALA A C 1
ATOM 1263 O O . ALA A 1 168 ? -58.331 1.904 58.860 1.00 63.97 168 ALA A O 1
ATOM 1264 N N . SER A 1 169 ? -57.962 3.779 60.037 1.00 63.53 169 SER A N 1
ATOM 1265 C CA . SER A 1 169 ? -58.783 4.647 59.183 1.00 63.53 169 SER A CA 1
ATOM 1266 C C . SER A 1 169 ? -58.031 5.096 57.929 1.00 63.53 169 SER A C 1
ATOM 1268 O O . SER A 1 169 ? -58.626 5.172 56.853 1.00 63.53 169 SER A O 1
ATOM 1270 N N . LEU A 1 170 ? -56.719 5.320 58.038 1.00 64.88 170 LEU A N 1
ATOM 1271 C CA . LEU A 1 170 ? -55.855 5.633 56.897 1.00 64.88 170 LEU A CA 1
ATOM 1272 C C . LEU A 1 170 ? -55.652 4.428 55.969 1.00 64.88 170 LEU A C 1
ATOM 1274 O O . LEU A 1 170 ? -55.617 4.606 54.755 1.00 64.88 170 LEU A O 1
ATOM 1278 N N . GLY A 1 171 ? -55.631 3.204 56.507 1.00 63.00 171 GLY A N 1
ATOM 1279 C CA . GLY A 1 171 ? -55.566 1.969 55.712 1.00 63.00 171 GLY A CA 1
ATOM 1280 C C . GLY A 1 171 ? -56.788 1.712 54.816 1.00 63.00 171 GLY A C 1
ATOM 1281 O O . GLY A 1 171 ? -56.717 0.893 53.905 1.00 63.00 171 GLY A O 1
ATOM 1282 N N . LYS A 1 172 ? -57.905 2.425 55.030 1.00 65.31 172 LYS A N 1
ATOM 1283 C CA . LYS A 1 172 ? -59.081 2.377 54.139 1.00 65.31 172 LYS A CA 1
ATOM 1284 C C . LYS A 1 172 ? -58.922 3.246 52.888 1.00 65.31 172 LYS A C 1
ATOM 1286 O O . LYS A 1 172 ? -59.726 3.124 51.967 1.00 65.31 172 LYS A O 1
ATOM 1291 N N . GLN A 1 173 ? -57.931 4.138 52.854 1.00 67.38 173 GLN A N 1
ATOM 1292 C CA . GLN A 1 173 ? -57.659 4.991 51.699 1.00 67.38 173 GLN A CA 1
ATOM 1293 C C . GLN A 1 173 ? -56.778 4.227 50.709 1.00 67.38 173 GLN A C 1
ATOM 1295 O O . GLN A 1 173 ? -55.692 3.766 51.052 1.00 67.38 173 GLN A O 1
ATOM 1300 N N . SER A 1 174 ? -57.235 4.105 49.463 1.00 53.84 174 SER A N 1
ATOM 1301 C CA . SER A 1 174 ? -56.646 3.206 48.457 1.00 53.84 174 SER A CA 1
ATOM 1302 C C . SER A 1 174 ? -55.223 3.566 48.009 1.00 53.84 174 SER A C 1
ATOM 1304 O O . SER A 1 174 ? -54.644 2.849 47.199 1.00 53.84 174 SER A O 1
ATOM 1306 N N . TRP A 1 175 ? -54.669 4.682 48.484 1.00 61.84 175 TRP A N 1
ATOM 1307 C CA . TRP A 1 175 ? -53.361 5.210 48.093 1.00 61.84 175 TRP A CA 1
ATOM 1308 C C . TRP A 1 175 ? -52.292 5.126 49.198 1.00 61.84 175 TRP A C 1
ATOM 1310 O O . TRP A 1 175 ? -51.190 5.632 49.000 1.00 61.84 175 TRP A O 1
ATOM 1320 N N . VAL A 1 176 ? -52.575 4.505 50.352 1.00 56.66 176 VAL A N 1
ATOM 1321 C CA . VAL A 1 176 ? -51.607 4.361 51.460 1.00 56.66 176 VAL A CA 1
ATOM 1322 C C . VAL A 1 176 ? -51.069 2.924 51.518 1.00 56.66 176 VAL A C 1
ATOM 1324 O O . VAL A 1 176 ? -51.809 1.989 51.806 1.00 56.66 176 VAL A O 1
ATOM 1327 N N . LEU A 1 177 ? -49.768 2.745 51.259 1.00 55.69 177 LEU A N 1
ATOM 1328 C CA . LEU A 1 177 ? -49.077 1.447 51.213 1.00 55.69 177 LEU A CA 1
ATOM 1329 C C . LEU A 1 177 ? -48.009 1.353 52.323 1.00 55.69 177 LEU A C 1
ATOM 1331 O O . LEU A 1 177 ? -46.860 1.727 52.113 1.00 55.69 177 LEU A O 1
ATOM 1335 N N . GLY A 1 178 ? -48.389 0.816 53.489 1.00 53.38 178 GLY A N 1
ATOM 1336 C CA . GLY A 1 178 ? -47.458 0.269 54.492 1.00 53.38 178 GLY A CA 1
ATOM 1337 C C . GLY A 1 178 ? -47.311 1.061 55.800 1.00 53.38 178 GLY A C 1
ATOM 1338 O O . GLY A 1 178 ? -46.813 2.181 55.812 1.00 53.38 178 GLY A O 1
ATOM 1339 N N . GLY A 1 179 ? -47.690 0.427 56.918 1.00 50.47 179 GLY A N 1
ATOM 1340 C CA . GLY A 1 179 ? -47.460 0.878 58.296 1.00 50.47 179 GLY A CA 1
ATOM 1341 C C . GLY A 1 179 ? -46.853 -0.249 59.145 1.00 50.47 179 GLY A C 1
ATOM 1342 O O . GLY A 1 179 ? -47.172 -1.416 58.943 1.00 50.47 179 GLY A O 1
ATOM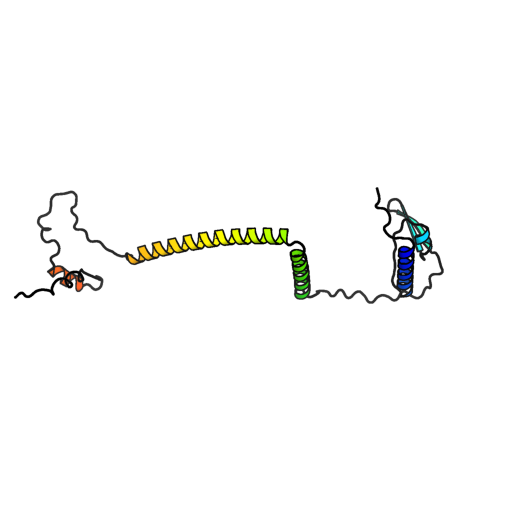 1343 N N . VAL A 1 180 ? -45.940 0.126 60.046 1.00 55.41 180 VAL A N 1
ATOM 1344 C CA . VAL A 1 180 ? -45.029 -0.702 60.864 1.00 55.41 180 VAL A CA 1
ATOM 1345 C C . VAL A 1 180 ? -45.676 -1.965 61.457 1.00 55.41 180 VAL A C 1
ATOM 1347 O O . VAL A 1 180 ? -46.426 -1.886 62.424 1.00 55.41 180 VAL A O 1
ATOM 1350 N N . ALA A 1 181 ? -45.309 -3.138 60.936 1.00 45.56 181 ALA A N 1
ATOM 1351 C CA . ALA A 1 181 ? -45.653 -4.438 61.512 1.00 45.56 181 ALA A CA 1
ATOM 1352 C C . ALA A 1 181 ? -44.566 -5.484 61.202 1.00 45.56 181 ALA A C 1
ATOM 1354 O O . ALA A 1 181 ? -44.818 -6.397 60.430 1.00 45.56 181 ALA A O 1
ATOM 1355 N N . ASP A 1 182 ? -43.348 -5.342 61.749 1.00 44.19 182 ASP A N 1
ATOM 1356 C CA . ASP A 1 182 ? -42.361 -6.444 61.681 1.00 44.19 182 ASP A CA 1
ATOM 1357 C C . ASP A 1 182 ? -41.216 -6.388 62.721 1.00 44.19 182 ASP A C 1
ATOM 1359 O O . ASP A 1 182 ? -40.059 -6.658 62.410 1.00 44.19 182 ASP A O 1
ATOM 1363 N N . ARG A 1 183 ? -41.468 -5.969 63.974 1.00 45.25 183 ARG A N 1
ATOM 1364 C CA . ARG A 1 183 ? -40.396 -5.949 65.004 1.00 45.25 183 ARG A CA 1
ATOM 1365 C C . ARG A 1 183 ? -40.717 -6.631 66.338 1.00 45.25 183 ARG A C 1
ATOM 1367 O O . ARG A 1 183 ? -39.848 -6.679 67.195 1.00 45.25 183 ARG A O 1
ATOM 1374 N N . LEU A 1 184 ? -41.898 -7.211 66.545 1.00 47.47 184 LEU A N 1
ATOM 1375 C CA . LEU A 1 184 ? -42.281 -7.703 67.884 1.00 47.47 184 LEU A CA 1
ATOM 1376 C C . LEU A 1 184 ? -42.435 -9.225 68.020 1.00 47.47 184 LEU A C 1
ATOM 1378 O O . LEU A 1 184 ? -43.070 -9.669 68.966 1.00 47.47 184 LEU A O 1
ATOM 1382 N N . GLN A 1 185 ? -41.858 -10.044 67.131 1.00 43.78 185 GLN A N 1
ATOM 1383 C CA . GLN A 1 185 ? -42.108 -11.497 67.160 1.00 43.78 185 GLN A CA 1
ATOM 1384 C C . GLN A 1 185 ? -40.895 -12.400 67.436 1.00 43.78 185 GLN A C 1
ATOM 1386 O O . GLN A 1 185 ? -41.006 -13.608 67.247 1.00 43.78 185 GLN A O 1
ATOM 1391 N N . HIS A 1 186 ? -39.766 -11.866 67.923 1.00 39.97 186 HIS A N 1
ATOM 1392 C CA . HIS A 1 186 ? -38.570 -12.684 68.204 1.00 39.97 186 HIS A CA 1
ATOM 1393 C C . HIS A 1 186 ? -38.096 -12.717 69.673 1.00 39.97 186 HIS A C 1
ATOM 1395 O O . HIS A 1 186 ? -37.012 -13.229 69.936 1.00 39.97 186 HIS A O 1
ATOM 1401 N N . ASP A 1 187 ? -38.880 -12.261 70.648 1.00 44.66 187 ASP A N 1
ATOM 1402 C CA . ASP A 1 187 ? -38.476 -12.353 72.061 1.00 44.66 187 ASP A CA 1
ATOM 1403 C C . ASP A 1 187 ? -39.607 -12.916 72.920 1.00 44.66 187 ASP A C 1
ATOM 1405 O O . ASP A 1 187 ? -40.371 -12.161 73.496 1.00 44.66 187 ASP A O 1
ATOM 1409 N N . ASP A 1 188 ? -39.785 -14.243 72.888 1.00 45.12 188 ASP A N 1
ATOM 1410 C CA . ASP A 1 188 ? -40.455 -15.004 73.958 1.00 45.12 188 ASP A CA 1
ATOM 1411 C C . ASP A 1 188 ? -40.465 -16.509 73.635 1.00 45.12 188 ASP A C 1
ATOM 1413 O O . ASP A 1 188 ? -41.479 -17.064 73.217 1.00 45.12 188 ASP A O 1
ATOM 1417 N N . ARG A 1 189 ? -39.330 -17.201 73.819 1.00 46.00 189 ARG A N 1
ATOM 1418 C CA . ARG A 1 189 ? -39.299 -18.632 74.202 1.00 46.00 189 ARG A CA 1
ATOM 1419 C C . ARG A 1 189 ? -37.964 -18.979 74.856 1.00 46.00 189 ARG A C 1
ATOM 1421 O O . ARG A 1 189 ? -36.978 -19.183 74.153 1.00 46.00 189 ARG A O 1
ATOM 1428 N N . GLY A 1 190 ? -37.955 -19.152 76.180 1.00 38.72 190 GLY A N 1
ATOM 1429 C CA . GLY A 1 190 ? -36.817 -19.803 76.831 1.00 38.72 190 GLY A CA 1
ATOM 1430 C C . GLY A 1 190 ? -36.681 -19.704 78.349 1.00 38.72 190 GLY A C 1
ATOM 1431 O O . GLY A 1 190 ? -35.573 -19.458 78.800 1.00 38.72 190 GLY A O 1
ATOM 1432 N N . ALA A 1 191 ? -37.735 -19.939 79.138 1.00 41.12 191 ALA A N 1
ATOM 1433 C CA . ALA A 1 191 ? -37.578 -20.443 80.512 1.00 41.12 191 ALA A CA 1
ATOM 1434 C C . ALA A 1 191 ? -38.872 -21.109 81.012 1.00 41.12 191 ALA A C 1
ATOM 1436 O O . ALA A 1 191 ? -39.950 -20.526 80.900 1.00 41.12 191 ALA A O 1
ATOM 1437 N N . PRO A 1 192 ? -38.768 -22.310 81.601 1.00 48.91 192 PRO A N 1
ATOM 1438 C CA . PRO A 1 192 ? -39.340 -22.483 82.934 1.00 48.91 192 PRO A CA 1
ATOM 1439 C C . PRO A 1 192 ? -38.338 -23.157 83.883 1.00 48.91 192 PRO A C 1
ATOM 1441 O O . PRO A 1 192 ? -37.591 -24.049 83.488 1.00 48.91 192 PRO A O 1
ATOM 1444 N N . GLY A 1 193 ? -38.318 -22.708 85.139 1.00 50.88 193 GLY A N 1
ATOM 1445 C CA . GLY A 1 193 ? -37.512 -23.306 86.202 1.00 50.88 193 GLY A CA 1
ATOM 1446 C C . GLY A 1 193 ? -38.193 -24.510 86.853 1.00 50.88 193 GLY A C 1
ATOM 1447 O O . GLY A 1 193 ? -39.406 -24.472 87.047 1.00 50.88 193 GLY A O 1
ATOM 1448 N N . VAL A 1 194 ? -37.397 -25.537 87.177 1.00 43.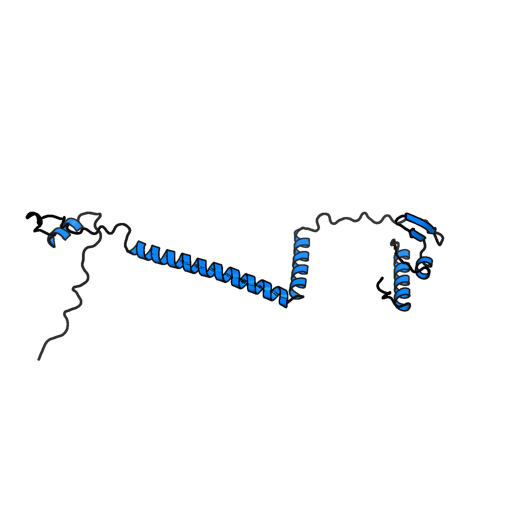41 194 VAL A N 1
ATOM 1449 C CA . VAL A 1 194 ? -37.127 -26.104 88.521 1.00 43.41 194 VAL A CA 1
ATOM 1450 C C . VAL A 1 194 ? -35.723 -26.706 88.469 1.00 43.41 194 VAL A C 1
ATOM 1452 O O . VAL A 1 194 ? -35.412 -27.334 87.432 1.00 43.41 194 VAL A O 1
#

Solvent-accessible surface area (backbone atoms only — not comparable to full-atom values): 12874 Å² total; per-residue (Å²): 138,80,84,77,83,89,65,54,79,64,61,46,49,57,49,50,53,51,54,53,50,45,40,73,76,69,46,90,81,86,84,92,74,93,50,66,76,66,47,69,74,39,56,59,44,74,42,74,53,97,94,37,80,77,43,79,46,74,49,75,86,77,74,82,67,73,76,77,76,69,75,75,80,75,68,66,79,69,63,49,68,70,59,53,51,52,52,50,52,53,51,51,51,54,54,45,67,71,40,52,71,64,49,47,55,57,51,51,54,52,50,53,54,53,51,52,54,52,50,52,50,51,52,51,52,49,51,51,51,51,51,51,51,55,56,55,71,60,42,103,74,72,78,80,86,68,84,80,81,55,99,65,82,85,60,83,87,60,78,72,61,84,52,82,72,53,54,65,61,50,62,71,41,96,84,62,87,86,78,97,82,88,82,86,85,85,85,87,86,90,83,85,92,133

Sequence (194 aa):
MNPPGRLDSVSGRALMDVLHQLNADGHTVIIVTHDREVAQQAQRIVEISDGQVVADSTHGARDNRGIPRLPAVQDNGRASLSRSIGESVRMAWRSLLGHRMRAFLSMLGIIIGISSVVSSMAVGEGARQSIMNEIGKLGNTTLEIRPGTGWGSKRPDMERALSLDDIASLGKQSWVLGGVADRLQHDDRGAPGV

InterPro domains:
  IPR025857 MacB-like periplasmic core domain [PF12704] (104-170)
  IPR027417 P-loop containing nucleoside triphosphate hydrolase [G3DSA:3.40.50.300] (3-66)
  IPR027417 P-loop containing nucleoside triphosphate hydrolase [SSF52540] (4-60)
  IPR050250 Macrolide Exporter MacB [PTHR30572] (87-176)

Organism: NCBI:txid1134687

Nearest PDB structures (foldseek):
  5lj7-assembly1_B  TM=6.553E-01  e=1.370E-04  Aggregatibacter actinomycetemcomitans
  5lil-assembly1_B  TM=7.018E-01  e=4.023E-04  Aggregatibacter actinomycetemcomitans
  2qlz-assembly2_D  TM=2.247E-01  e=4.983E+00  unclassified